Protein AF-K1TUY7-F1 (afdb_monomer_lite)

Radius of gyration: 21.8 Å; chains: 1; bounding box: 60×42×52 Å

Sequence (184 aa):
LYNIRKQPAIASRYLDLLKANYPESQWTALLTSPYYEEDAKMGIHLEDSLYAATYDAFKANLYNKVVHNRAISDKRYPEGANRDKFLFIGGLTQLHEGNIQACLDDMQQVVEKYPNSRLSEMAGMILNGVKAGRQLKGGTFDLSNVWSRRNAVLNDDVKSKAKVFSIERNEPFVFMLAYVPDSV

Structure (mmCIF, N/CA/C/O backbone):
data_AF-K1TUY7-F1
#
_entry.id   AF-K1TUY7-F1
#
loop_
_atom_site.group_PDB
_atom_site.id
_atom_site.type_symbol
_atom_site.label_atom_id
_atom_site.label_alt_id
_atom_site.label_comp_id
_atom_site.label_asym_id
_atom_site.label_entity_id
_atom_site.label_seq_id
_atom_site.pdbx_PDB_ins_code
_atom_site.Cartn_x
_atom_site.Cartn_y
_atom_site.Cartn_z
_atom_site.occupancy
_atom_site.B_iso_or_equiv
_atom_site.auth_seq_id
_atom_site.auth_comp_id
_atom_site.auth_asym_id
_atom_site.auth_atom_id
_atom_site.pdbx_PDB_model_num
ATOM 1 N N . LEU A 1 1 ? 11.690 -9.633 -23.889 1.00 58.72 1 LEU A N 1
ATOM 2 C CA . LEU A 1 1 ? 12.435 -10.445 -24.887 1.00 58.72 1 LEU A CA 1
ATOM 3 C C . LEU A 1 1 ? 13.600 -9.682 -25.543 1.00 58.72 1 LEU A C 1
ATOM 5 O O . LEU A 1 1 ? 14.728 -10.139 -25.433 1.00 58.72 1 LEU A O 1
ATOM 9 N N . TYR A 1 2 ? 13.375 -8.525 -26.183 1.00 75.75 2 TYR A N 1
ATOM 10 C CA . TYR A 1 2 ? 14.436 -7.788 -26.903 1.00 75.75 2 TYR A CA 1
ATOM 11 C C . TYR A 1 2 ? 15.492 -7.121 -26.000 1.00 75.75 2 TYR A C 1
ATOM 13 O O . TYR A 1 2 ? 16.672 -7.168 -26.336 1.00 75.75 2 TYR A O 1
ATOM 21 N N . ASN A 1 3 ? 15.113 -6.614 -24.817 1.00 69.44 3 ASN A N 1
ATOM 22 C CA . ASN A 1 3 ? 16.096 -6.158 -23.817 1.00 69.44 3 ASN A CA 1
ATOM 23 C C . ASN A 1 3 ? 17.004 -7.302 -23.335 1.00 69.44 3 ASN A C 1
ATOM 25 O O . ASN A 1 3 ? 18.215 -7.134 -23.248 1.00 69.44 3 ASN A O 1
ATOM 29 N N . ILE A 1 4 ? 16.443 -8.498 -23.121 1.00 72.81 4 ILE A N 1
ATOM 30 C CA . ILE A 1 4 ? 17.203 -9.699 -22.723 1.00 72.81 4 ILE A CA 1
ATOM 31 C C . ILE A 1 4 ? 18.171 -10.127 -23.841 1.00 72.81 4 ILE A C 1
ATOM 33 O O . ILE A 1 4 ? 19.299 -10.526 -23.574 1.00 72.81 4 ILE A O 1
ATOM 37 N N . ARG A 1 5 ? 17.765 -9.968 -25.107 1.00 81.94 5 ARG A N 1
ATOM 38 C CA . ARG A 1 5 ? 18.599 -10.2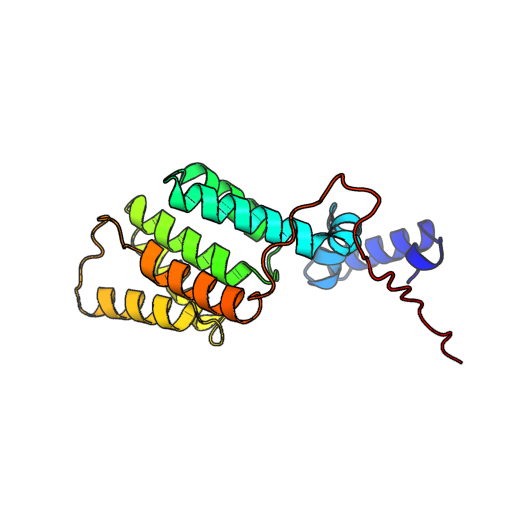25 -26.295 1.00 81.94 5 ARG A CA 1
ATOM 39 C C . ARG A 1 5 ? 19.608 -9.108 -26.607 1.00 81.94 5 ARG A C 1
ATOM 41 O O . ARG A 1 5 ? 20.217 -9.144 -27.670 1.00 81.94 5 ARG A O 1
ATOM 48 N N . LYS A 1 6 ? 19.786 -8.120 -25.718 1.00 81.81 6 LYS A N 1
ATOM 49 C CA . LYS A 1 6 ? 20.674 -6.956 -25.905 1.00 81.81 6 LYS A CA 1
ATOM 50 C C . LYS A 1 6 ? 20.380 -6.158 -27.188 1.00 81.81 6 LYS A C 1
ATOM 52 O O . LYS A 1 6 ? 21.288 -5.648 -27.836 1.00 81.81 6 LYS A O 1
ATOM 57 N N . GLN A 1 7 ? 19.100 -6.029 -27.545 1.00 88.25 7 GLN A N 1
ATOM 58 C CA . GLN A 1 7 ? 18.621 -5.266 -28.705 1.00 88.25 7 GLN A CA 1
ATOM 59 C C . GLN A 1 7 ? 17.758 -4.065 -28.262 1.00 88.25 7 GLN A C 1
ATOM 61 O O . GLN A 1 7 ? 16.544 -4.055 -28.497 1.00 88.25 7 GLN A O 1
ATOM 66 N N . PRO A 1 8 ? 18.351 -3.040 -27.619 1.00 85.00 8 PRO A N 1
ATOM 67 C CA . PRO A 1 8 ? 17.598 -1.951 -26.991 1.00 85.00 8 PRO A CA 1
ATOM 68 C C . PRO A 1 8 ? 16.846 -1.074 -28.001 1.00 85.00 8 PRO A C 1
ATOM 70 O O . PRO A 1 8 ? 15.724 -0.659 -27.733 1.00 85.00 8 PRO A O 1
ATOM 73 N N . ALA A 1 9 ? 17.400 -0.855 -29.199 1.00 88.00 9 ALA A N 1
ATOM 74 C CA . ALA A 1 9 ? 16.731 -0.076 -30.245 1.00 88.00 9 ALA A CA 1
ATOM 75 C C . ALA A 1 9 ? 15.415 -0.729 -30.709 1.00 88.00 9 ALA A C 1
ATOM 77 O O . ALA A 1 9 ? 14.404 -0.055 -30.903 1.00 88.00 9 ALA A O 1
ATOM 78 N N . ILE A 1 10 ? 15.407 -2.061 -30.837 1.00 89.31 10 ILE A N 1
ATOM 79 C CA . ILE A 1 10 ? 14.207 -2.819 -31.210 1.00 89.31 10 ILE A CA 1
ATOM 80 C C . ILE A 1 10 ? 13.203 -2.813 -30.054 1.00 89.31 10 ILE A C 1
ATOM 82 O O . ILE A 1 10 ? 12.014 -2.601 -30.285 1.00 89.31 10 ILE A O 1
ATOM 86 N N . ALA A 1 11 ? 13.669 -2.998 -28.814 1.00 86.69 11 ALA A N 1
ATOM 87 C CA . ALA A 1 11 ? 12.816 -2.909 -27.631 1.00 86.69 11 ALA A CA 1
ATOM 88 C C . ALA A 1 11 ? 12.121 -1.539 -27.532 1.00 86.69 11 ALA A C 1
ATOM 90 O O . ALA A 1 11 ? 10.906 -1.494 -27.349 1.00 86.69 11 ALA A O 1
ATOM 91 N N . SER A 1 12 ? 12.866 -0.446 -27.741 1.00 88.50 12 SER A N 1
ATOM 92 C CA . SER A 1 12 ? 12.321 0.916 -27.738 1.00 88.50 12 SER A CA 1
ATOM 93 C C . SER A 1 12 ? 11.242 1.093 -28.799 1.00 88.50 12 SER A C 1
ATOM 95 O O . SER A 1 12 ? 10.156 1.567 -28.492 1.00 88.50 12 SER A O 1
ATOM 97 N N . ARG A 1 13 ? 11.487 0.623 -30.029 1.00 92.62 13 ARG A N 1
ATOM 98 C CA . ARG A 1 13 ? 10.501 0.727 -31.110 1.00 92.62 13 ARG A CA 1
ATOM 99 C C . ARG A 1 13 ? 9.174 0.049 -30.754 1.00 92.62 13 ARG A C 1
ATOM 101 O O . ARG A 1 13 ? 8.112 0.592 -31.043 1.00 92.62 13 ARG A O 1
ATOM 108 N N . TYR A 1 14 ? 9.212 -1.133 -30.137 1.00 91.56 14 TYR A N 1
ATOM 109 C CA . TYR A 1 14 ? 7.986 -1.815 -29.708 1.00 91.56 14 TYR A CA 1
ATOM 110 C C . TYR A 1 14 ? 7.308 -1.127 -28.518 1.00 91.56 14 TYR A C 1
ATOM 112 O O . TYR A 1 14 ? 6.080 -1.104 -28.467 1.00 91.56 14 TYR A O 1
ATOM 120 N N . LEU A 1 15 ? 8.071 -0.531 -27.598 1.00 91.88 15 LEU A N 1
ATOM 121 C CA . LEU A 1 15 ? 7.507 0.308 -26.536 1.00 91.88 15 LEU A CA 1
ATOM 122 C C . LEU A 1 15 ? 6.774 1.525 -27.106 1.00 91.88 15 LEU A C 1
ATOM 124 O O . LEU A 1 15 ? 5.679 1.839 -26.648 1.00 91.88 15 LEU A O 1
ATOM 128 N N . ASP A 1 16 ? 7.328 2.177 -28.126 1.00 94.50 16 ASP A N 1
ATOM 129 C CA . ASP A 1 16 ? 6.681 3.323 -28.769 1.00 94.50 16 ASP A CA 1
ATOM 130 C C . ASP A 1 16 ? 5.378 2.915 -29.471 1.00 94.50 16 ASP A C 1
ATOM 132 O O . ASP A 1 16 ? 4.371 3.614 -29.374 1.00 94.50 16 ASP A O 1
ATOM 136 N N . LEU A 1 17 ? 5.347 1.730 -30.091 1.00 95.75 17 LEU A N 1
ATOM 137 C CA . LEU A 1 17 ? 4.119 1.166 -30.658 1.00 95.75 17 LEU A CA 1
ATOM 138 C C . LEU A 1 17 ? 3.072 0.826 -29.588 1.00 95.75 17 LEU A C 1
ATOM 140 O O . LEU A 1 17 ? 1.883 1.026 -29.834 1.00 95.75 17 LEU A O 1
ATOM 144 N N . LEU A 1 18 ? 3.486 0.328 -28.419 1.00 95.00 18 LEU A N 1
ATOM 145 C CA . LEU A 1 18 ? 2.583 0.077 -27.291 1.00 95.00 18 LEU A CA 1
ATOM 146 C C . LEU A 1 18 ? 1.978 1.381 -26.765 1.00 95.00 18 LEU A C 1
ATOM 148 O O . LEU A 1 18 ? 0.765 1.455 -26.590 1.00 95.00 18 LEU A O 1
ATOM 152 N N . LYS A 1 19 ? 2.797 2.426 -26.596 1.00 94.69 19 LYS A N 1
ATOM 153 C CA . LYS A 1 19 ? 2.330 3.762 -26.195 1.00 94.69 19 LYS A CA 1
ATOM 154 C C . LYS A 1 19 ? 1.334 4.346 -27.193 1.00 94.69 19 LYS A C 1
ATOM 156 O O . LYS A 1 19 ? 0.327 4.905 -26.779 1.00 94.69 19 LYS A O 1
ATOM 161 N N . ALA A 1 20 ? 1.613 4.218 -28.490 1.00 96.62 20 ALA A N 1
ATOM 162 C CA . ALA A 1 20 ? 0.781 4.805 -29.535 1.00 96.62 20 ALA A CA 1
ATOM 163 C C . ALA A 1 20 ? -0.564 4.084 -29.706 1.00 96.62 20 ALA A C 1
ATOM 165 O O . ALA A 1 20 ? -1.587 4.737 -29.882 1.00 96.62 20 ALA A O 1
ATOM 166 N N . ASN A 1 21 ? -0.567 2.749 -29.666 1.00 97.19 21 ASN A N 1
ATOM 167 C CA . ASN A 1 21 ? -1.747 1.962 -30.039 1.00 97.19 21 ASN A CA 1
ATOM 168 C C . ASN A 1 21 ? -2.536 1.426 -28.838 1.00 97.19 21 ASN A C 1
ATOM 170 O O . ASN A 1 21 ? -3.713 1.112 -28.979 1.00 97.19 21 ASN A O 1
ATOM 174 N N . TYR A 1 22 ? -1.900 1.306 -27.670 1.00 95.81 22 TYR A N 1
ATOM 175 C CA . TYR A 1 22 ? -2.500 0.717 -26.470 1.00 95.81 22 TYR A CA 1
ATOM 176 C C . TYR A 1 22 ? -2.133 1.499 -25.195 1.00 95.81 22 TYR A C 1
ATOM 178 O O . TYR A 1 22 ? -1.641 0.891 -24.239 1.00 95.81 22 TYR A O 1
ATOM 186 N N . PRO A 1 23 ? -2.346 2.828 -25.137 1.00 94.50 23 PRO A N 1
ATOM 187 C CA . PRO A 1 23 ? -1.910 3.653 -24.006 1.00 94.50 23 PRO A CA 1
ATOM 188 C C . PRO A 1 23 ? -2.550 3.256 -22.667 1.00 94.50 23 PRO A C 1
ATOM 190 O O . PRO A 1 23 ? -1.907 3.375 -21.630 1.00 94.50 23 PRO A O 1
ATOM 193 N N . GLU A 1 24 ? -3.781 2.739 -22.683 1.00 92.00 24 GLU A N 1
ATOM 194 C CA . GLU A 1 24 ? -4.521 2.341 -21.473 1.00 92.00 24 GLU A CA 1
ATOM 195 C C . GLU A 1 24 ? -4.276 0.883 -21.053 1.00 92.00 24 GLU A C 1
ATOM 197 O O . GLU A 1 24 ? -4.785 0.423 -20.033 1.00 92.00 24 GLU A O 1
ATOM 202 N N . SER A 1 25 ? -3.495 0.128 -21.830 1.00 93.00 25 SER A N 1
ATOM 203 C CA . SER A 1 25 ? -3.186 -1.260 -21.493 1.00 93.00 25 SER A CA 1
ATOM 204 C C . SER A 1 25 ? -2.313 -1.333 -20.243 1.00 93.00 25 SER A C 1
ATOM 206 O O . SER A 1 25 ? -1.278 -0.667 -20.153 1.00 93.00 25 SER A O 1
ATOM 208 N N . GLN A 1 26 ? -2.665 -2.236 -19.323 1.00 85.44 26 GLN A N 1
ATOM 209 C CA . GLN A 1 26 ? -1.861 -2.549 -18.138 1.00 85.44 26 GLN A CA 1
ATOM 210 C C . GLN A 1 26 ? -0.414 -2.917 -18.509 1.00 85.44 26 GLN A C 1
ATOM 212 O O . GLN A 1 26 ? 0.526 -2.537 -17.812 1.00 85.44 26 GLN A O 1
ATOM 217 N N . TRP A 1 27 ? -0.214 -3.597 -19.643 1.00 88.06 27 TRP A N 1
ATOM 218 C CA . TRP A 1 27 ? 1.117 -3.950 -20.138 1.00 88.06 27 TRP A CA 1
ATOM 219 C C . TRP A 1 27 ? 1.909 -2.730 -20.598 1.00 88.06 27 TRP A C 1
ATOM 221 O O . TRP A 1 27 ? 3.110 -2.658 -20.349 1.00 88.06 27 TRP A O 1
ATOM 231 N N . THR A 1 28 ? 1.253 -1.756 -21.231 1.00 92.44 28 THR A N 1
ATOM 232 C CA . THR A 1 28 ? 1.891 -0.494 -21.621 1.00 92.44 28 THR A CA 1
ATOM 233 C C . THR A 1 28 ? 2.283 0.299 -20.383 1.00 92.44 28 THR A C 1
ATOM 235 O O . THR A 1 28 ? 3.432 0.720 -20.288 1.00 92.44 28 THR A O 1
ATOM 238 N N . ALA A 1 29 ? 1.393 0.440 -19.399 1.00 88.56 29 ALA A N 1
ATOM 239 C CA . ALA A 1 29 ? 1.706 1.118 -18.141 1.00 88.56 29 ALA A CA 1
ATOM 240 C C . ALA A 1 29 ? 2.904 0.470 -17.418 1.00 88.56 29 ALA A C 1
ATOM 242 O O . ALA A 1 29 ? 3.854 1.160 -17.052 1.00 88.56 29 ALA A O 1
ATOM 243 N N . LEU A 1 30 ? 2.911 -0.861 -17.292 1.00 86.56 30 LEU A N 1
ATOM 244 C CA . LEU A 1 30 ? 4.008 -1.606 -16.671 1.00 86.56 30 LEU A CA 1
ATOM 245 C C . LEU A 1 30 ? 5.337 -1.425 -17.420 1.00 86.56 30 LEU A C 1
ATOM 247 O O . LEU A 1 30 ? 6.350 -1.088 -16.815 1.00 86.56 30 LEU A O 1
ATOM 251 N N . LEU A 1 31 ? 5.340 -1.645 -18.737 1.00 88.56 31 LEU A N 1
ATOM 252 C CA . LEU A 1 31 ? 6.560 -1.658 -19.551 1.00 88.56 31 LEU A CA 1
ATOM 253 C C . LEU A 1 31 ? 7.144 -0.262 -19.800 1.00 88.56 31 LEU A C 1
ATOM 255 O O . LEU A 1 31 ? 8.310 -0.139 -20.171 1.00 88.56 31 LEU A O 1
ATOM 259 N N . THR A 1 32 ? 6.339 0.785 -19.625 1.00 89.69 32 THR A N 1
ATOM 260 C CA . THR A 1 32 ? 6.770 2.184 -19.747 1.00 89.69 32 THR A CA 1
ATOM 261 C C . THR A 1 32 ? 7.086 2.832 -18.403 1.00 89.69 32 THR A C 1
ATOM 263 O O . THR A 1 32 ? 7.540 3.977 -18.383 1.00 89.69 32 THR A O 1
ATOM 266 N N . SER A 1 33 ? 6.892 2.106 -17.296 1.00 88.69 33 SER A N 1
ATOM 267 C CA . SER A 1 33 ? 7.262 2.572 -15.965 1.00 88.69 33 SER A CA 1
ATOM 268 C C . SER A 1 33 ? 8.752 2.932 -15.925 1.00 88.69 33 SER A C 1
ATOM 270 O O . SER A 1 33 ? 9.587 2.113 -16.328 1.00 88.69 33 SER A O 1
ATOM 272 N N . PRO A 1 34 ? 9.126 4.107 -15.383 1.00 88.88 34 PRO A N 1
ATOM 273 C CA . PRO A 1 34 ? 10.531 4.461 -15.194 1.00 88.88 34 PRO A CA 1
ATOM 274 C C . PRO A 1 34 ? 11.250 3.516 -14.217 1.00 88.88 34 PRO A C 1
ATOM 276 O O . PRO A 1 34 ? 12.476 3.472 -14.205 1.00 88.88 34 PRO A O 1
ATOM 279 N N . TYR A 1 35 ? 10.499 2.743 -13.426 1.00 88.06 35 TYR A N 1
ATOM 280 C CA . TYR A 1 35 ? 11.021 1.784 -12.454 1.00 88.06 35 TYR A CA 1
ATOM 281 C C . TYR A 1 35 ? 11.025 0.340 -12.962 1.00 88.06 35 TYR A C 1
ATOM 283 O O . TYR A 1 35 ? 11.451 -0.544 -12.229 1.00 88.06 35 TYR A O 1
ATOM 291 N N . TYR A 1 36 ? 10.601 0.078 -14.207 1.00 87.44 36 TYR A N 1
ATOM 292 C CA . TYR A 1 36 ? 10.382 -1.283 -14.714 1.00 87.44 36 TYR A CA 1
ATOM 293 C C . TYR A 1 36 ? 11.569 -2.231 -14.475 1.00 87.44 36 TYR A C 1
ATOM 295 O O . TYR A 1 36 ? 11.384 -3.348 -13.999 1.00 87.44 36 TYR A O 1
ATOM 303 N N . GLU A 1 37 ? 12.799 -1.801 -14.773 1.00 86.44 37 GLU A N 1
ATOM 304 C CA . GLU A 1 37 ? 13.977 -2.662 -14.604 1.00 86.44 37 GLU A CA 1
ATOM 305 C C . GLU A 1 37 ? 14.353 -2.905 -13.140 1.00 86.44 37 GLU A C 1
ATOM 307 O O . GLU A 1 37 ? 14.823 -3.992 -12.801 1.00 86.44 37 GLU A O 1
ATOM 312 N N . GLU A 1 38 ? 14.182 -1.897 -12.285 1.00 90.38 38 GLU A N 1
ATOM 313 C CA . GLU A 1 38 ? 14.456 -2.008 -10.853 1.00 90.38 38 GLU A CA 1
ATOM 314 C C . GLU A 1 38 ? 13.398 -2.891 -10.187 1.00 90.38 38 GLU A C 1
ATOM 316 O O . GLU A 1 38 ? 13.739 -3.833 -9.474 1.00 90.38 38 GLU A O 1
ATOM 321 N N . ASP A 1 39 ? 12.125 -2.661 -10.502 1.00 88.44 39 ASP A N 1
ATOM 322 C CA . ASP A 1 39 ? 11.001 -3.418 -9.964 1.00 88.44 39 ASP A CA 1
ATOM 323 C C . ASP A 1 39 ? 11.036 -4.880 -10.434 1.00 88.44 39 ASP A C 1
ATOM 325 O O . ASP A 1 39 ? 10.789 -5.788 -9.642 1.00 88.44 39 ASP A O 1
ATOM 329 N N . ALA A 1 40 ? 11.447 -5.145 -11.679 1.00 87.12 40 ALA A N 1
ATOM 330 C CA . ALA A 1 40 ? 11.627 -6.512 -12.170 1.00 87.12 40 ALA A CA 1
ATOM 331 C C . ALA A 1 40 ? 12.729 -7.286 -11.421 1.00 87.12 40 ALA A C 1
ATOM 333 O O . ALA A 1 40 ? 12.677 -8.513 -11.358 1.00 87.12 40 ALA A O 1
ATOM 334 N N . LYS A 1 41 ? 13.735 -6.594 -10.867 1.00 88.88 41 LYS A N 1
ATOM 335 C CA . LYS A 1 41 ? 14.846 -7.219 -10.127 1.00 88.88 41 LYS A CA 1
ATOM 336 C C . LYS A 1 41 ? 14.590 -7.289 -8.626 1.00 88.88 41 LYS A C 1
ATOM 338 O O . LYS A 1 41 ? 14.971 -8.264 -7.989 1.00 88.88 41 LYS A O 1
ATOM 343 N N . MET A 1 42 ? 14.017 -6.232 -8.058 1.00 92.06 42 MET A N 1
ATOM 344 C CA . MET A 1 42 ? 13.960 -6.004 -6.613 1.00 92.06 42 MET A CA 1
ATOM 345 C C . MET A 1 42 ? 12.599 -5.506 -6.120 1.00 92.06 42 MET A C 1
ATOM 347 O O . MET A 1 42 ? 12.457 -5.260 -4.926 1.00 92.06 42 MET A O 1
ATOM 351 N N . GLY A 1 43 ? 11.594 -5.376 -6.988 1.00 89.94 43 GLY A N 1
ATOM 352 C CA . GLY A 1 43 ? 10.308 -4.749 -6.664 1.00 89.94 43 GLY A CA 1
ATOM 353 C C . GLY A 1 43 ? 9.615 -5.365 -5.454 1.00 89.94 43 GLY A C 1
ATOM 354 O O . GLY A 1 43 ? 9.164 -4.628 -4.587 1.00 89.94 43 GLY A O 1
ATOM 355 N N . ILE A 1 44 ? 9.632 -6.696 -5.325 1.00 90.81 44 ILE A N 1
ATOM 356 C CA . ILE A 1 44 ? 9.077 -7.399 -4.154 1.00 90.81 44 ILE A CA 1
ATOM 357 C C . ILE A 1 44 ? 9.776 -6.948 -2.862 1.00 90.81 44 ILE A C 1
ATOM 359 O O . ILE A 1 44 ? 9.121 -6.587 -1.890 1.00 90.81 44 ILE A O 1
ATOM 363 N N . HIS A 1 45 ? 11.111 -6.910 -2.853 1.00 92.06 45 HIS A N 1
ATOM 364 C CA . HIS A 1 45 ? 11.878 -6.491 -1.678 1.00 92.06 45 HIS A CA 1
ATOM 365 C C . HIS A 1 45 ? 11.704 -5.001 -1.364 1.00 92.06 45 HIS A C 1
ATOM 367 O O . HIS A 1 45 ? 11.665 -4.616 -0.195 1.00 92.06 45 HIS A O 1
ATOM 373 N N . LEU A 1 46 ? 11.591 -4.159 -2.392 1.00 94.25 46 LEU A N 1
ATOM 374 C CA . LEU A 1 46 ? 11.347 -2.728 -2.230 1.00 94.25 46 LEU A CA 1
ATOM 375 C C . LEU A 1 46 ? 9.935 -2.456 -1.698 1.00 94.25 46 LEU A C 1
ATOM 377 O O . LEU A 1 46 ? 9.772 -1.609 -0.820 1.00 94.25 46 LEU A O 1
ATOM 381 N N . GLU A 1 47 ? 8.927 -3.186 -2.177 1.00 95.31 47 GLU A N 1
ATOM 382 C CA . GLU A 1 47 ? 7.563 -3.127 -1.655 1.00 95.31 47 GLU A CA 1
ATOM 383 C C . GLU A 1 47 ? 7.511 -3.597 -0.196 1.00 95.31 47 GLU A C 1
ATOM 385 O O . GLU A 1 47 ? 6.934 -2.909 0.648 1.00 95.31 47 GLU A O 1
ATOM 390 N N . ASP A 1 48 ? 8.143 -4.728 0.125 1.00 92.25 48 ASP A N 1
ATOM 391 C CA . ASP A 1 48 ? 8.222 -5.246 1.494 1.00 92.25 48 ASP A CA 1
ATOM 392 C C . ASP A 1 48 ? 8.911 -4.253 2.437 1.00 92.25 48 ASP A C 1
ATOM 394 O O . ASP A 1 48 ? 8.429 -4.000 3.544 1.00 92.25 48 ASP A O 1
ATOM 398 N N . SER A 1 49 ? 10.009 -3.635 1.994 1.00 94.06 49 SER A N 1
ATOM 399 C CA . SER A 1 49 ? 10.717 -2.607 2.761 1.00 94.06 49 SER A CA 1
ATOM 400 C C . SER A 1 49 ? 9.852 -1.361 2.977 1.00 94.06 49 SER A C 1
ATOM 402 O O . SER A 1 49 ? 9.763 -0.847 4.097 1.00 94.06 49 SER A O 1
ATOM 404 N N . LEU A 1 50 ? 9.146 -0.908 1.934 1.00 97.06 50 LEU A N 1
ATOM 405 C CA . LEU A 1 50 ? 8.199 0.200 2.029 1.00 97.06 50 LEU A CA 1
ATOM 406 C C . LEU A 1 50 ? 7.071 -0.129 3.014 1.00 97.06 50 LEU A C 1
ATOM 408 O O . LEU A 1 50 ? 6.695 0.717 3.831 1.00 97.06 50 LEU A O 1
ATOM 412 N N . TYR A 1 51 ? 6.544 -1.353 2.977 1.00 95.44 51 TYR A N 1
ATOM 413 C CA . TYR A 1 51 ? 5.507 -1.795 3.901 1.00 95.44 51 TYR A CA 1
ATOM 414 C C . TYR A 1 51 ? 6.021 -1.835 5.343 1.00 95.44 51 TYR A C 1
ATOM 416 O O . TYR A 1 51 ? 5.365 -1.291 6.232 1.00 95.44 51 TYR A O 1
ATOM 424 N N . ALA A 1 52 ? 7.213 -2.386 5.584 1.00 93.25 52 ALA A N 1
ATOM 425 C CA . ALA A 1 52 ? 7.833 -2.400 6.908 1.00 93.25 52 ALA A CA 1
ATOM 426 C C . ALA A 1 52 ? 7.981 -0.977 7.476 1.00 93.25 52 ALA A C 1
ATOM 428 O O . ALA A 1 52 ? 7.523 -0.698 8.585 1.00 93.25 52 ALA A O 1
ATOM 429 N N . ALA A 1 53 ? 8.499 -0.040 6.674 1.00 96.12 53 ALA A N 1
ATOM 430 C CA . ALA A 1 53 ? 8.628 1.362 7.065 1.00 96.12 53 ALA A CA 1
ATOM 431 C C . ALA A 1 53 ? 7.273 2.037 7.349 1.00 96.12 53 ALA A C 1
ATOM 433 O O . ALA A 1 53 ? 7.181 2.918 8.206 1.00 96.12 53 ALA A O 1
ATOM 434 N N . THR A 1 54 ? 6.223 1.635 6.632 1.00 96.00 54 THR A N 1
ATOM 435 C CA . THR A 1 54 ? 4.849 2.129 6.820 1.00 96.00 54 THR A CA 1
ATOM 436 C C . THR A 1 54 ? 4.245 1.604 8.108 1.00 96.00 54 THR A C 1
ATOM 438 O O . THR A 1 54 ? 3.635 2.357 8.862 1.00 96.00 54 THR A O 1
ATOM 441 N N . TYR A 1 55 ? 4.451 0.324 8.393 1.00 91.12 55 TYR A N 1
ATOM 442 C CA . TYR A 1 55 ? 3.986 -0.294 9.621 1.00 91.12 55 TYR A CA 1
ATOM 443 C C . TYR A 1 55 ? 4.684 0.290 10.855 1.00 91.12 55 TYR A C 1
ATOM 445 O O . TYR A 1 55 ? 4.031 0.588 11.855 1.00 91.12 55 TYR A O 1
ATOM 453 N N . ASP A 1 56 ? 5.996 0.520 10.781 1.00 90.88 56 ASP A N 1
ATOM 454 C CA . ASP A 1 56 ? 6.736 1.181 11.857 1.00 90.88 56 ASP A CA 1
ATOM 455 C C . ASP A 1 56 ? 6.273 2.625 12.068 1.00 90.88 56 ASP A C 1
ATOM 457 O O . ASP A 1 56 ? 6.083 3.045 13.209 1.00 90.88 56 ASP A O 1
ATOM 461 N N . ALA A 1 57 ? 6.007 3.362 10.984 1.00 93.69 57 ALA A N 1
ATOM 462 C CA . ALA A 1 57 ? 5.420 4.695 11.065 1.00 93.69 57 ALA A CA 1
ATOM 463 C C . ALA A 1 57 ? 4.041 4.676 11.737 1.00 93.69 57 ALA A C 1
ATOM 465 O O . ALA A 1 57 ? 3.781 5.495 12.615 1.00 93.69 57 ALA A O 1
ATOM 466 N N . PHE A 1 58 ? 3.185 3.720 11.371 1.00 90.12 58 PHE A N 1
ATOM 467 C CA . PHE A 1 58 ? 1.857 3.564 11.958 1.00 90.12 58 PHE A CA 1
ATOM 468 C C . PHE A 1 58 ? 1.928 3.293 13.466 1.00 90.12 58 PHE A C 1
ATOM 470 O O . PHE A 1 58 ? 1.305 4.009 14.243 1.00 90.12 58 PHE A O 1
ATOM 477 N N . LYS A 1 59 ? 2.758 2.333 13.902 1.00 86.94 59 LYS A N 1
ATOM 478 C CA . LYS A 1 59 ? 2.974 2.046 15.335 1.00 86.94 59 LYS A CA 1
ATOM 479 C C . LYS A 1 59 ? 3.513 3.251 16.110 1.00 86.94 59 LYS A C 1
ATOM 481 O O . LYS A 1 59 ? 3.220 3.397 17.291 1.00 86.94 59 LYS A O 1
ATOM 486 N N . ALA A 1 60 ? 4.320 4.086 15.460 1.00 89.38 60 ALA A N 1
ATOM 487 C CA . ALA A 1 60 ? 4.887 5.297 16.042 1.00 89.38 60 ALA A CA 1
ATOM 488 C C . ALA A 1 60 ? 3.954 6.522 15.944 1.00 89.38 60 ALA A C 1
ATOM 490 O O . ALA A 1 60 ? 4.380 7.626 16.274 1.00 89.38 60 ALA A O 1
ATOM 491 N N . ASN A 1 61 ? 2.705 6.353 15.488 1.00 88.50 61 ASN A N 1
ATOM 492 C CA . ASN A 1 61 ? 1.736 7.432 15.251 1.00 88.50 61 ASN A CA 1
ATOM 493 C C . ASN A 1 61 ? 2.224 8.505 14.250 1.00 88.50 61 ASN A C 1
ATOM 495 O O . ASN A 1 61 ? 1.786 9.654 14.279 1.00 88.50 61 ASN A O 1
ATOM 499 N N . LEU A 1 62 ? 3.135 8.150 13.340 1.00 94.06 62 LEU A N 1
ATOM 500 C CA . LEU A 1 62 ? 3.659 9.027 12.288 1.00 94.06 62 LEU A CA 1
ATOM 501 C C . LEU A 1 62 ? 2.756 8.979 11.044 1.00 94.06 62 LEU A C 1
ATOM 503 O O . LEU A 1 62 ? 3.181 8.573 9.961 1.00 94.06 62 LEU A O 1
ATOM 507 N N . TYR A 1 63 ? 1.499 9.394 11.195 1.00 92.19 63 TYR A N 1
ATOM 508 C CA . TYR A 1 63 ? 0.444 9.245 10.183 1.00 92.19 63 TYR A CA 1
ATOM 509 C C . TYR A 1 63 ? 0.755 9.913 8.838 1.00 92.19 63 TYR A C 1
ATOM 511 O O . TYR A 1 63 ? 0.559 9.297 7.793 1.00 92.19 63 TYR A O 1
ATOM 519 N N . ASN A 1 64 ? 1.385 11.092 8.840 1.00 95.12 64 ASN A N 1
ATOM 520 C CA . ASN A 1 64 ? 1.846 11.745 7.607 1.00 95.12 64 ASN A CA 1
ATOM 521 C C . ASN A 1 64 ? 2.786 10.847 6.781 1.00 95.12 64 ASN A C 1
ATOM 523 O O . ASN A 1 64 ? 2.722 10.821 5.552 1.00 95.12 64 ASN A O 1
ATOM 527 N N . LYS A 1 65 ? 3.649 10.074 7.454 1.00 97.44 65 LYS A N 1
ATOM 528 C CA . LYS A 1 65 ? 4.565 9.133 6.797 1.00 97.44 65 LYS A CA 1
ATOM 529 C C . LYS A 1 65 ? 3.820 7.903 6.276 1.00 97.44 65 LYS A C 1
ATOM 531 O O . LYS A 1 65 ? 4.162 7.405 5.208 1.00 97.44 65 LYS A O 1
ATOM 536 N N . VAL A 1 66 ? 2.780 7.450 6.978 1.00 96.81 66 VAL A N 1
ATOM 537 C CA . VAL A 1 66 ? 1.893 6.380 6.496 1.00 96.81 66 VAL A CA 1
ATOM 538 C C . VAL A 1 66 ? 1.179 6.802 5.213 1.00 96.81 66 VAL A C 1
ATOM 540 O O . VAL A 1 66 ? 1.221 6.066 4.228 1.00 96.81 66 VAL A O 1
ATOM 543 N N . VAL A 1 67 ? 0.587 8.001 5.195 1.00 95.69 67 VAL A N 1
ATOM 544 C CA . VAL A 1 67 ? -0.085 8.567 4.014 1.00 95.69 67 VAL A CA 1
ATOM 545 C C . VAL A 1 67 ? 0.890 8.684 2.843 1.00 95.69 67 VAL A C 1
ATOM 547 O O . VAL A 1 67 ? 0.587 8.234 1.738 1.00 95.69 67 VAL A O 1
ATOM 550 N N . HIS A 1 68 ? 2.090 9.216 3.086 1.00 97.81 68 HIS A N 1
ATOM 551 C CA . HIS A 1 68 ? 3.118 9.341 2.056 1.00 97.81 68 HIS A CA 1
ATOM 552 C C . HIS A 1 68 ? 3.543 7.983 1.481 1.00 97.81 68 HIS A C 1
ATOM 554 O O . HIS A 1 68 ? 3.542 7.793 0.265 1.00 97.81 68 HIS A O 1
ATOM 560 N N . ASN A 1 69 ? 3.861 7.013 2.339 1.00 98.19 69 ASN A N 1
ATOM 561 C CA . ASN A 1 69 ? 4.291 5.694 1.887 1.00 98.19 69 ASN A CA 1
ATOM 562 C C . ASN A 1 69 ? 3.178 4.941 1.154 1.00 98.19 69 ASN A C 1
ATOM 564 O O . ASN A 1 69 ? 3.446 4.259 0.164 1.00 98.19 69 ASN A O 1
ATOM 568 N N . ARG A 1 70 ? 1.924 5.082 1.599 1.00 97.19 70 ARG A N 1
ATOM 569 C CA . ARG A 1 70 ? 0.773 4.536 0.879 1.00 97.19 70 ARG A CA 1
ATOM 570 C C . ARG A 1 70 ? 0.670 5.135 -0.518 1.00 97.19 70 ARG A C 1
ATOM 572 O O . ARG A 1 70 ? 0.518 4.373 -1.461 1.00 97.19 70 ARG A O 1
ATOM 579 N N . ALA A 1 71 ? 0.823 6.450 -0.673 1.00 96.81 71 ALA A N 1
ATOM 580 C CA . ALA A 1 71 ? 0.785 7.089 -1.988 1.00 96.81 71 ALA A CA 1
ATOM 581 C C . ALA A 1 71 ? 1.900 6.584 -2.926 1.00 96.81 71 ALA A C 1
ATOM 583 O O . ALA A 1 71 ? 1.692 6.482 -4.136 1.00 96.81 71 ALA A O 1
ATOM 584 N N . ILE A 1 72 ? 3.073 6.234 -2.380 1.00 96.38 72 ILE A N 1
ATOM 585 C CA . ILE A 1 72 ? 4.130 5.549 -3.142 1.00 96.38 72 ILE A CA 1
ATOM 586 C C . ILE A 1 72 ? 3.653 4.156 -3.563 1.00 96.38 72 ILE A C 1
ATOM 588 O O . ILE A 1 72 ? 3.753 3.817 -4.740 1.00 96.38 72 ILE A O 1
ATOM 592 N N . SER A 1 73 ? 3.108 3.365 -2.634 1.00 96.06 73 SER A N 1
ATOM 593 C CA . SER A 1 73 ? 2.582 2.029 -2.936 1.00 96.06 73 SER A CA 1
ATOM 594 C C . SER A 1 73 ? 1.445 2.070 -3.965 1.00 96.06 73 SER A C 1
ATOM 596 O O . SER A 1 73 ? 1.458 1.267 -4.889 1.00 96.06 73 SER A O 1
ATOM 598 N N . ASP A 1 74 ? 0.514 3.026 -3.874 1.00 94.31 74 ASP A N 1
ATOM 599 C CA . ASP A 1 74 ? -0.616 3.186 -4.806 1.00 94.31 74 ASP A CA 1
ATOM 600 C C . ASP A 1 74 ? -0.136 3.340 -6.254 1.00 94.31 74 ASP A C 1
ATOM 602 O O . ASP A 1 74 ? -0.747 2.809 -7.177 1.00 94.31 74 ASP A O 1
ATOM 606 N N . LYS A 1 75 ? 0.965 4.073 -6.450 1.00 91.50 75 LYS A N 1
ATOM 607 C CA . LYS A 1 75 ? 1.502 4.377 -7.779 1.00 91.50 75 LYS A CA 1
ATOM 608 C C . LYS A 1 75 ? 2.478 3.323 -8.279 1.00 91.50 75 LYS A C 1
ATOM 610 O O . LYS A 1 75 ? 2.445 2.979 -9.455 1.00 91.50 75 LYS A O 1
ATOM 615 N N . ARG A 1 76 ? 3.384 2.863 -7.414 1.00 92.00 76 ARG A N 1
ATOM 616 C CA . ARG A 1 76 ? 4.507 2.002 -7.808 1.00 92.00 76 ARG A CA 1
ATOM 617 C C . ARG A 1 76 ? 4.182 0.515 -7.691 1.00 92.00 76 ARG A C 1
ATOM 619 O O . ARG A 1 76 ? 4.669 -0.268 -8.494 1.00 92.00 76 ARG A O 1
ATOM 626 N N . TYR A 1 77 ? 3.326 0.140 -6.742 1.00 92.25 77 TYR A N 1
ATOM 627 C CA . TYR A 1 77 ? 2.951 -1.250 -6.466 1.00 92.25 77 TYR A CA 1
ATOM 628 C C . TYR A 1 77 ? 1.418 -1.426 -6.404 1.00 92.25 77 TYR A C 1
ATOM 630 O O . TYR A 1 77 ? 0.897 -1.924 -5.402 1.00 92.25 77 TYR A O 1
ATOM 638 N N . PRO A 1 78 ? 0.664 -1.019 -7.449 1.00 90.44 78 PRO A N 1
ATOM 639 C CA . PRO A 1 78 ? -0.801 -1.097 -7.443 1.00 90.44 78 PRO A CA 1
ATOM 640 C C . PRO A 1 78 ? -1.326 -2.535 -7.331 1.00 90.44 78 PRO A C 1
ATOM 642 O O . PRO A 1 78 ? -2.364 -2.747 -6.718 1.00 90.44 78 PRO A O 1
ATOM 645 N N . GLU A 1 79 ? -0.572 -3.507 -7.853 1.00 88.00 79 GLU A N 1
ATOM 646 C CA . GLU A 1 79 ? -0.864 -4.952 -7.802 1.00 88.00 79 GLU A CA 1
ATOM 647 C C . GLU A 1 79 ? 0.100 -5.702 -6.863 1.00 88.00 79 GLU A C 1
ATOM 649 O O . GLU A 1 79 ? 0.316 -6.908 -6.990 1.00 88.00 79 GLU A O 1
ATOM 654 N N . GLY A 1 80 ? 0.762 -4.970 -5.964 1.00 90.88 80 GLY A N 1
ATOM 655 C CA . GLY A 1 80 ? 1.766 -5.520 -5.064 1.00 90.88 80 GLY A CA 1
ATOM 656 C C . GLY A 1 80 ? 1.184 -6.447 -3.992 1.00 90.88 80 GLY A C 1
ATOM 657 O O . GLY A 1 80 ? 0.011 -6.361 -3.618 1.00 90.88 80 GLY A O 1
ATOM 658 N N . ALA A 1 81 ? 2.013 -7.339 -3.452 1.00 91.94 81 ALA A N 1
ATOM 659 C CA . ALA A 1 81 ? 1.573 -8.352 -2.488 1.00 91.94 81 ALA A CA 1
ATOM 660 C C . ALA A 1 81 ? 1.178 -7.762 -1.119 1.00 91.94 81 ALA A C 1
ATOM 662 O O . ALA A 1 81 ? 0.545 -8.440 -0.307 1.00 91.94 81 ALA A O 1
ATOM 663 N N . ASN A 1 82 ? 1.559 -6.511 -0.837 1.00 94.81 82 ASN A N 1
ATOM 664 C CA . ASN A 1 82 ? 1.215 -5.796 0.391 1.00 94.81 82 ASN A CA 1
ATOM 665 C C . ASN A 1 82 ? 0.052 -4.813 0.202 1.00 94.81 82 ASN A C 1
ATOM 667 O O . ASN A 1 82 ? -0.266 -4.061 1.130 1.00 94.81 82 ASN A O 1
ATOM 671 N N . ARG A 1 83 ? -0.578 -4.785 -0.977 1.00 95.69 83 ARG A N 1
ATOM 672 C CA . ARG A 1 83 ? -1.582 -3.783 -1.346 1.00 95.69 83 ARG A CA 1
ATOM 673 C C . ARG A 1 83 ? -2.788 -3.747 -0.405 1.00 95.69 83 ARG A C 1
ATOM 675 O O . ARG A 1 83 ? -3.234 -2.664 -0.018 1.00 95.69 83 ARG A O 1
ATOM 682 N N . ASP A 1 84 ? -3.274 -4.909 0.018 1.00 94.69 84 ASP A N 1
ATOM 683 C CA . ASP A 1 84 ? -4.323 -5.059 1.033 1.00 94.69 84 ASP A CA 1
ATOM 684 C C . ASP A 1 84 ? -3.906 -4.451 2.384 1.00 94.69 84 ASP A C 1
ATOM 686 O O . ASP A 1 84 ? -4.680 -3.738 3.023 1.00 94.69 84 ASP A O 1
ATOM 690 N N . LYS A 1 85 ? -2.651 -4.659 2.799 1.00 95.25 85 LYS A N 1
ATOM 691 C CA . LYS A 1 85 ? -2.100 -4.130 4.055 1.00 95.25 85 LYS A CA 1
ATOM 692 C C . LYS A 1 85 ? -1.954 -2.610 4.019 1.00 95.25 85 LYS A C 1
ATOM 694 O O . LYS A 1 85 ? -2.256 -1.955 5.017 1.00 95.25 85 LYS A O 1
ATOM 699 N N . PHE A 1 86 ? -1.520 -2.046 2.890 1.00 97.31 86 PHE A N 1
ATOM 700 C CA . PHE A 1 86 ? -1.446 -0.595 2.699 1.00 97.31 86 PHE A CA 1
ATOM 701 C C . PHE A 1 86 ? -2.825 0.063 2.744 1.00 97.31 86 PHE A C 1
ATOM 703 O O . PHE A 1 86 ? -2.977 1.089 3.408 1.00 97.31 86 PHE A O 1
ATOM 710 N N . LEU A 1 87 ? -3.828 -0.531 2.085 1.00 96.31 87 LEU A N 1
ATOM 711 C CA . LEU A 1 87 ? -5.214 -0.057 2.166 1.00 96.31 87 LEU A CA 1
ATOM 712 C C . LEU A 1 87 ? -5.716 -0.090 3.607 1.00 96.31 87 LEU A C 1
ATOM 714 O O . LEU A 1 87 ? -6.235 0.905 4.101 1.00 96.31 87 LEU A O 1
ATOM 718 N N . PHE A 1 88 ? -5.489 -1.200 4.307 1.00 94.88 88 PHE A N 1
ATOM 719 C CA . PHE A 1 88 ? -5.960 -1.368 5.673 1.00 94.88 88 PHE A CA 1
ATOM 720 C C . PHE A 1 88 ? -5.330 -0.356 6.648 1.00 94.88 88 PHE A C 1
ATOM 722 O O . PHE A 1 88 ? -6.043 0.364 7.346 1.00 94.88 88 PHE A O 1
ATOM 729 N N . ILE A 1 89 ? -3.995 -0.255 6.686 1.00 93.62 89 ILE A N 1
ATOM 730 C CA . ILE A 1 89 ? -3.285 0.701 7.558 1.00 93.62 89 ILE A CA 1
ATOM 731 C C . ILE A 1 89 ? -3.615 2.151 7.169 1.00 93.62 89 ILE A C 1
ATOM 733 O O . ILE A 1 89 ? -3.754 3.019 8.034 1.00 93.62 89 ILE A O 1
ATOM 737 N N . GLY A 1 90 ? -3.775 2.417 5.872 1.00 94.38 90 GLY A N 1
ATOM 738 C CA . GLY A 1 90 ? -4.206 3.713 5.374 1.00 94.38 90 GLY A CA 1
ATOM 739 C C . GLY A 1 90 ? -5.611 4.087 5.849 1.00 94.38 90 GLY A C 1
ATOM 740 O O . GLY A 1 90 ? -5.791 5.198 6.338 1.00 94.38 90 GLY A O 1
ATOM 741 N N . GLY A 1 91 ? -6.572 3.164 5.797 1.00 93.00 91 GLY A N 1
ATOM 742 C CA . GLY A 1 91 ? -7.933 3.400 6.284 1.00 93.00 91 GLY A CA 1
ATOM 743 C C . GLY A 1 91 ? -7.974 3.674 7.787 1.00 93.00 91 GLY A C 1
ATOM 744 O O . GLY A 1 91 ? -8.611 4.622 8.240 1.00 93.00 91 GLY A O 1
ATOM 745 N N . LEU A 1 92 ? -7.199 2.929 8.579 1.00 89.31 92 LEU A N 1
ATOM 746 C CA . LEU A 1 92 ? -7.056 3.221 10.009 1.00 89.31 92 LEU A CA 1
ATOM 747 C C . LEU A 1 92 ? -6.421 4.590 10.282 1.00 89.31 92 LEU A C 1
ATOM 749 O O . LEU A 1 92 ? -6.777 5.255 11.253 1.00 89.31 92 LEU A O 1
ATOM 753 N N . THR A 1 93 ? -5.502 5.024 9.422 1.00 90.31 93 THR A N 1
ATOM 754 C CA . THR A 1 93 ? -4.915 6.366 9.498 1.00 90.31 93 THR A CA 1
ATOM 755 C C . THR A 1 93 ? -5.964 7.445 9.216 1.00 90.31 93 THR A C 1
ATOM 757 O O . THR A 1 93 ? -6.060 8.403 9.978 1.00 90.31 93 THR A O 1
ATOM 760 N N . GLN A 1 94 ? -6.822 7.253 8.205 1.00 88.31 94 GLN A N 1
ATOM 761 C CA . GLN A 1 94 ? -7.952 8.152 7.923 1.00 88.31 94 GLN A CA 1
ATOM 762 C C . GLN A 1 94 ? -8.904 8.263 9.118 1.00 88.31 94 GLN A C 1
ATOM 764 O O . GLN A 1 94 ? -9.362 9.353 9.455 1.00 88.31 94 GLN A O 1
ATOM 769 N N . LEU A 1 95 ? -9.159 7.146 9.808 1.00 82.25 95 LEU A N 1
ATOM 770 C CA . LEU A 1 95 ? -9.967 7.159 11.023 1.00 82.25 95 LEU A CA 1
ATOM 771 C C . LEU A 1 95 ? -9.341 8.024 12.125 1.00 82.25 95 LEU A C 1
ATOM 773 O O . LEU A 1 95 ? -10.056 8.782 12.778 1.00 82.25 95 LEU A O 1
ATOM 777 N N . HIS A 1 96 ? -8.024 7.929 12.323 1.00 79.81 96 HIS A N 1
ATOM 778 C CA . HIS A 1 96 ? -7.317 8.770 13.289 1.00 79.81 96 HIS A CA 1
ATOM 779 C C . HIS A 1 96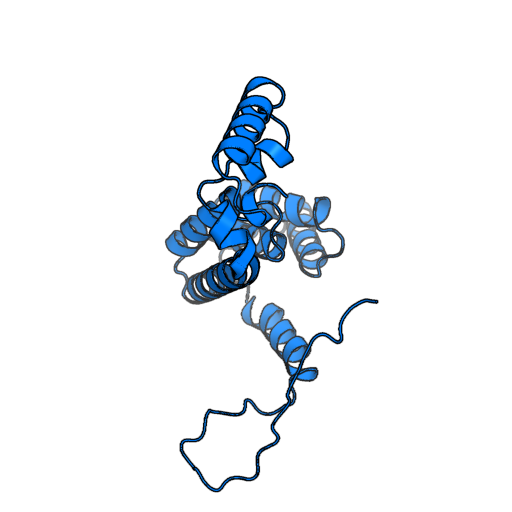 ? -7.422 10.265 12.939 1.00 79.81 96 HIS A C 1
ATOM 781 O O . HIS A 1 96 ? -7.576 11.098 13.828 1.00 79.81 96 HIS A O 1
ATOM 787 N N . GLU A 1 97 ? -7.397 10.615 11.652 1.00 80.81 97 GLU A N 1
ATOM 788 C CA . GLU A 1 97 ? -7.572 11.993 11.166 1.00 80.81 97 GLU A CA 1
ATOM 789 C C . GLU A 1 97 ? -9.034 12.485 11.210 1.00 80.81 97 GLU A C 1
ATOM 791 O O . GLU A 1 97 ? -9.319 13.628 10.859 1.00 80.81 97 GLU A O 1
ATOM 796 N N . GLY A 1 98 ? -9.977 11.648 11.660 1.00 79.75 98 GLY A N 1
ATOM 797 C CA . GLY A 1 98 ? -11.406 11.969 11.721 1.00 79.75 98 GLY A CA 1
ATOM 798 C C . GLY A 1 98 ? -12.142 11.796 10.390 1.00 79.75 98 GLY A C 1
ATOM 799 O O . GLY A 1 98 ? -13.345 12.050 10.311 1.00 79.75 98 GLY A O 1
ATOM 800 N N . ASN A 1 99 ? -11.461 11.311 9.351 1.00 87.44 99 ASN A N 1
ATOM 801 C CA . ASN A 1 99 ? -12.046 11.036 8.046 1.00 87.44 99 ASN A CA 1
ATOM 802 C C . ASN A 1 99 ? -12.680 9.637 8.015 1.00 87.44 99 ASN A C 1
ATOM 804 O O . ASN A 1 99 ? -12.174 8.683 7.420 1.00 87.44 99 ASN A O 1
ATOM 808 N N . ILE A 1 100 ? -13.814 9.516 8.707 1.00 84.69 100 ILE A N 1
ATOM 809 C CA . ILE A 1 100 ? -14.522 8.244 8.886 1.00 84.69 100 ILE A CA 1
ATOM 810 C C . ILE A 1 100 ? -14.947 7.650 7.540 1.00 84.69 100 ILE A C 1
ATOM 812 O O . ILE A 1 100 ? -14.795 6.447 7.348 1.00 84.69 100 ILE A O 1
ATOM 816 N N . GLN A 1 101 ? -15.442 8.464 6.602 1.00 91.00 101 GLN A N 1
ATOM 817 C CA . GLN A 1 101 ? -15.905 7.948 5.312 1.00 91.00 101 GLN A CA 1
ATOM 818 C C . GLN A 1 101 ? -14.754 7.334 4.509 1.00 91.00 101 GLN A C 1
ATOM 820 O O . GLN A 1 101 ? -14.882 6.198 4.065 1.00 91.00 101 GLN A O 1
ATOM 825 N N . ALA A 1 102 ? -13.605 8.013 4.416 1.00 92.00 102 ALA A N 1
ATOM 826 C CA . ALA A 1 102 ? -12.450 7.461 3.709 1.00 92.00 102 ALA A CA 1
ATOM 827 C C . ALA A 1 102 ? -11.924 6.171 4.359 1.00 92.00 102 ALA A C 1
ATOM 829 O O . ALA A 1 102 ? -11.533 5.243 3.655 1.00 92.00 102 ALA A O 1
ATOM 830 N N . CYS A 1 103 ? -11.971 6.068 5.694 1.00 90.31 103 CYS A N 1
ATOM 831 C CA . CYS A 1 103 ? -11.675 4.810 6.383 1.00 90.31 103 CYS A CA 1
ATOM 832 C C . CYS A 1 103 ? -12.617 3.685 5.932 1.00 90.31 103 CYS A C 1
ATOM 834 O O . CYS A 1 103 ? -12.157 2.593 5.603 1.00 90.31 103 CYS A O 1
ATOM 836 N N . LEU A 1 104 ? -13.929 3.935 5.898 1.00 92.19 104 LEU A N 1
ATOM 837 C CA . LEU A 1 104 ? -14.906 2.927 5.486 1.00 92.19 104 LEU A CA 1
ATOM 838 C C . LEU A 1 104 ? -14.735 2.532 4.020 1.00 92.19 104 LEU A C 1
ATOM 840 O O . LEU A 1 104 ? -14.808 1.345 3.715 1.00 92.19 104 LEU A O 1
ATOM 844 N N . ASP A 1 105 ? -14.451 3.488 3.139 1.00 96.88 105 ASP A N 1
ATOM 845 C CA . ASP A 1 105 ? -14.201 3.221 1.721 1.00 96.88 105 ASP A CA 1
ATOM 846 C C . ASP A 1 105 ? -12.962 2.327 1.539 1.00 96.88 105 ASP A C 1
ATOM 848 O O . ASP A 1 105 ? -12.975 1.384 0.747 1.00 96.88 105 ASP A O 1
ATOM 852 N N . ASP A 1 106 ? -11.905 2.560 2.320 1.00 96.12 106 ASP A N 1
ATOM 853 C CA . ASP A 1 106 ? -10.713 1.709 2.322 1.00 96.12 106 ASP A CA 1
ATOM 854 C C . ASP A 1 106 ? -11.004 0.300 2.850 1.00 96.12 106 ASP A C 1
ATOM 856 O O . ASP A 1 106 ? -10.574 -0.686 2.249 1.00 96.12 106 ASP A O 1
ATOM 860 N N . MET A 1 107 ? -11.763 0.178 3.944 1.00 94.94 107 MET A N 1
ATOM 861 C CA . MET A 1 107 ? -12.165 -1.126 4.486 1.00 94.94 107 MET A CA 1
ATOM 862 C C . MET A 1 107 ? -13.038 -1.896 3.493 1.00 94.94 107 MET A C 1
ATOM 864 O O . MET A 1 107 ? -12.856 -3.101 3.316 1.00 94.94 107 MET A O 1
ATOM 868 N N . GLN A 1 108 ? -13.953 -1.208 2.809 1.00 97.38 108 GLN A N 1
ATOM 869 C CA . GLN A 1 108 ? -14.788 -1.794 1.766 1.00 97.38 108 GLN A CA 1
ATOM 870 C C . GLN A 1 108 ? -13.924 -2.309 0.611 1.00 97.38 108 GLN A C 1
ATOM 872 O O . GLN A 1 108 ? -14.078 -3.458 0.202 1.00 97.38 108 GLN A O 1
ATOM 877 N N . GLN A 1 109 ? -12.942 -1.523 0.158 1.00 97.44 109 GLN A N 1
ATOM 878 C CA . GLN A 1 109 ? -12.000 -1.965 -0.871 1.00 97.44 109 GLN A CA 1
ATOM 879 C C . GLN A 1 109 ? -11.194 -3.198 -0.452 1.00 97.44 109 GLN A C 1
ATOM 881 O O . GLN A 1 109 ? -10.958 -4.069 -1.289 1.00 97.44 109 GLN A O 1
ATOM 886 N N . VAL A 1 110 ? -10.776 -3.298 0.816 1.00 96.31 110 VAL A N 1
ATOM 887 C CA . VAL A 1 110 ? -10.084 -4.495 1.322 1.00 96.31 110 VAL A CA 1
ATOM 888 C C . VAL A 1 110 ? -10.985 -5.726 1.190 1.00 96.31 110 VAL A C 1
ATOM 89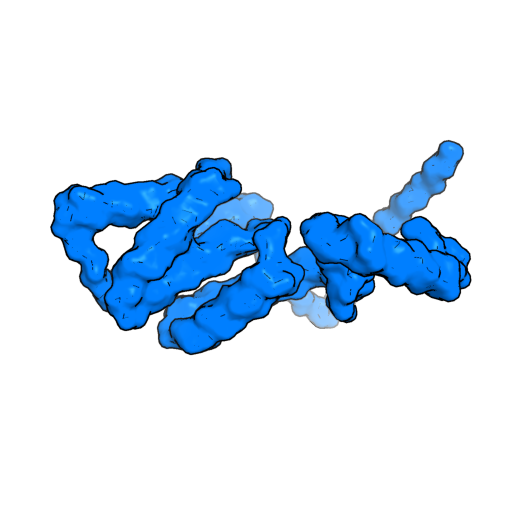0 O O . VAL A 1 110 ? -10.563 -6.722 0.608 1.00 96.31 110 VAL A O 1
ATOM 893 N N . VAL A 1 111 ? -12.237 -5.637 1.651 1.00 96.44 111 VAL A N 1
ATOM 894 C CA . VAL A 1 111 ? -13.204 -6.746 1.583 1.00 96.44 111 VAL A CA 1
ATOM 895 C C . VAL A 1 111 ? -13.511 -7.158 0.143 1.00 96.44 111 VAL A C 1
ATOM 897 O O . VAL A 1 111 ? -13.548 -8.349 -0.155 1.00 96.44 111 VAL A O 1
ATOM 900 N N . GLU A 1 112 ? -13.724 -6.191 -0.748 1.00 97.25 112 GLU A N 1
ATOM 901 C CA . GLU A 1 112 ? -14.137 -6.452 -2.130 1.00 97.25 112 GLU A CA 1
ATOM 902 C C . GLU A 1 112 ? -13.000 -6.979 -3.002 1.00 97.25 112 GLU A C 1
ATOM 904 O O . GLU A 1 112 ? -13.182 -7.946 -3.741 1.00 97.25 112 GLU A O 1
ATOM 909 N N . LYS A 1 113 ? -11.825 -6.344 -2.934 1.00 96.06 113 LYS A N 1
ATOM 910 C CA . LYS A 1 113 ? -10.701 -6.663 -3.826 1.00 96.06 113 LYS A CA 1
ATOM 911 C C . LYS A 1 113 ? -9.815 -7.777 -3.283 1.00 96.06 113 LYS A C 1
ATOM 913 O O . LYS A 1 113 ? -9.172 -8.472 -4.063 1.00 96.06 113 LYS A O 1
ATOM 918 N N . TYR A 1 114 ? -9.792 -7.975 -1.965 1.00 94.50 114 TYR A N 1
ATOM 919 C CA . TYR A 1 114 ? -8.919 -8.949 -1.310 1.00 94.50 114 TYR A CA 1
ATOM 920 C C . TYR A 1 114 ? -9.698 -9.905 -0.398 1.00 94.50 114 TYR A C 1
ATOM 922 O O . TYR A 1 114 ? -9.292 -10.108 0.745 1.00 94.50 114 TYR A O 1
ATOM 930 N N . PRO A 1 115 ? -10.784 -10.557 -0.851 1.00 92.50 115 PRO A N 1
ATOM 931 C CA . PRO A 1 115 ? -11.667 -11.344 0.020 1.00 92.50 115 PRO A CA 1
ATOM 932 C C . PRO A 1 115 ? -10.956 -12.494 0.757 1.00 92.50 115 PRO A C 1
ATOM 934 O O . PRO A 1 115 ? -11.358 -12.863 1.855 1.00 92.50 115 PRO A O 1
ATOM 937 N N . ASN A 1 116 ? -9.865 -13.020 0.191 1.00 89.56 116 ASN A N 1
ATOM 938 C CA . ASN A 1 116 ? -9.055 -14.084 0.795 1.00 89.56 116 ASN A CA 1
ATOM 939 C C . ASN A 1 116 ? -7.968 -13.566 1.757 1.00 89.56 116 ASN A C 1
ATOM 941 O O . ASN A 1 116 ? -7.264 -14.361 2.382 1.00 89.56 116 ASN A O 1
ATOM 945 N N . SER A 1 117 ? -7.788 -12.247 1.869 1.00 87.69 117 SER A N 1
ATOM 946 C CA . SER A 1 117 ? -6.881 -11.670 2.857 1.00 87.69 117 SER A CA 1
ATOM 947 C C . SER A 1 117 ? -7.459 -11.842 4.255 1.00 87.69 117 SER A C 1
ATOM 949 O O . SER A 1 117 ? -8.627 -11.558 4.510 1.00 87.69 117 SER A O 1
ATOM 951 N N . ARG A 1 118 ? -6.601 -12.200 5.215 1.00 83.81 118 ARG A N 1
ATOM 952 C CA . ARG A 1 118 ? -6.959 -12.197 6.644 1.00 83.81 118 ARG A CA 1
ATOM 953 C C . ARG A 1 118 ? -7.399 -10.811 7.136 1.00 83.81 118 ARG A C 1
ATOM 955 O O . ARG A 1 118 ? -8.071 -10.711 8.156 1.00 83.81 118 ARG A O 1
ATOM 962 N N . LEU A 1 119 ? -7.016 -9.739 6.436 1.00 87.00 119 LEU A N 1
ATOM 963 C CA . LEU A 1 119 ? -7.436 -8.375 6.763 1.00 87.00 119 LEU A CA 1
ATOM 964 C C . LEU A 1 119 ? -8.892 -8.097 6.380 1.00 87.00 119 LEU A C 1
ATOM 966 O O . LEU A 1 119 ? -9.509 -7.223 6.984 1.00 87.00 119 LEU A O 1
ATOM 970 N N . SER A 1 120 ? -9.458 -8.856 5.443 1.00 89.00 120 SER A N 1
ATOM 971 C CA . SER A 1 120 ? -10.834 -8.669 4.976 1.00 89.00 120 SER A CA 1
ATOM 972 C C . SER A 1 120 ? -11.863 -9.036 6.027 1.00 89.00 120 SER A C 1
ATOM 974 O O . SER A 1 120 ? -12.847 -8.320 6.188 1.00 89.00 120 SER A O 1
ATOM 976 N N . GLU A 1 121 ? -11.612 -10.072 6.827 1.00 85.06 121 GLU A N 1
ATOM 977 C CA . GLU A 1 121 ? -12.475 -10.397 7.967 1.00 85.06 121 GLU A CA 1
ATOM 978 C C . GLU A 1 121 ? -12.557 -9.217 8.948 1.00 85.06 121 GLU A C 1
ATOM 980 O O . GLU A 1 121 ? -13.637 -8.782 9.350 1.00 85.06 121 GLU A O 1
ATOM 985 N N . MET A 1 122 ? -11.407 -8.630 9.279 1.00 83.06 122 MET A N 1
ATOM 986 C CA . MET A 1 122 ? -11.339 -7.497 10.195 1.00 83.06 122 MET A CA 1
ATOM 987 C C . MET A 1 122 ? -11.923 -6.213 9.606 1.00 83.06 122 MET A C 1
ATOM 989 O O . MET A 1 122 ? -12.640 -5.499 10.306 1.00 83.06 122 MET A O 1
ATOM 993 N N . ALA A 1 123 ? -11.667 -5.934 8.329 1.00 88.62 123 ALA A N 1
ATOM 994 C CA . ALA A 1 123 ? -12.281 -4.817 7.622 1.00 88.62 123 ALA A CA 1
ATOM 995 C C . ALA A 1 123 ? -13.814 -4.958 7.614 1.00 88.62 123 ALA A C 1
ATOM 997 O O . ALA A 1 123 ? -14.528 -4.008 7.935 1.00 88.62 123 ALA A O 1
ATOM 998 N N . GLY A 1 124 ? -14.321 -6.173 7.380 1.00 87.00 124 GLY A N 1
ATOM 999 C CA . GLY A 1 124 ? -15.740 -6.509 7.488 1.00 87.00 124 GLY A CA 1
ATOM 1000 C C . GLY A 1 124 ? -16.310 -6.257 8.886 1.00 87.00 124 GLY A C 1
ATOM 1001 O O . GLY A 1 124 ? -17.388 -5.676 9.021 1.00 87.00 124 GLY A O 1
ATOM 1002 N N . MET A 1 125 ? -15.579 -6.620 9.944 1.00 83.25 125 MET A N 1
ATOM 1003 C CA . MET A 1 125 ? -15.985 -6.327 11.325 1.00 83.25 125 MET A CA 1
ATOM 1004 C C . MET A 1 125 ? -16.072 -4.822 11.614 1.00 83.25 125 MET A C 1
ATOM 1006 O O . MET A 1 125 ? -17.015 -4.388 12.286 1.00 83.25 125 MET A O 1
ATOM 1010 N N . ILE A 1 126 ? -15.129 -4.024 11.098 1.00 81.50 126 ILE A N 1
ATOM 1011 C CA . ILE A 1 126 ? -15.137 -2.558 11.223 1.00 81.50 126 ILE A CA 1
ATOM 1012 C C . ILE A 1 126 ? -16.368 -1.978 10.513 1.00 81.50 126 ILE A C 1
ATOM 1014 O O . ILE A 1 126 ? -17.153 -1.266 11.143 1.00 81.50 126 ILE A O 1
ATOM 1018 N N . LEU A 1 127 ? -16.592 -2.351 9.248 1.00 86.50 127 LEU A N 1
ATOM 1019 C CA . LEU A 1 127 ? -17.747 -1.917 8.451 1.00 86.50 127 LEU A CA 1
ATOM 1020 C C . LEU A 1 127 ? -19.075 -2.245 9.143 1.00 86.50 127 LEU A C 1
ATOM 1022 O O . LEU A 1 127 ? -19.940 -1.380 9.297 1.00 86.50 127 LEU A O 1
ATOM 1026 N N . ASN A 1 128 ? -19.229 -3.487 9.608 1.00 81.25 128 ASN A N 1
ATOM 1027 C CA . ASN A 1 128 ? -20.433 -3.934 10.305 1.00 81.25 128 ASN A CA 1
ATOM 1028 C C . ASN A 1 128 ? -20.627 -3.204 11.635 1.00 81.25 128 ASN A C 1
ATOM 1030 O O . ASN A 1 128 ? -21.758 -2.924 12.027 1.00 81.25 128 ASN A O 1
ATOM 1034 N N . GLY A 1 129 ? -19.537 -2.866 12.327 1.00 76.19 129 GLY A N 1
ATOM 1035 C CA . GLY A 1 129 ? -19.614 -2.094 13.557 1.00 76.19 129 GLY A CA 1
ATOM 1036 C C . GLY A 1 129 ? -20.185 -0.706 13.359 1.00 76.19 129 GLY A C 1
ATOM 1037 O O . GLY A 1 129 ? -21.088 -0.324 14.102 1.00 76.19 129 GLY A O 1
ATOM 1038 N N . VAL A 1 130 ? -19.731 0.006 12.333 1.00 79.12 130 VAL A N 1
ATOM 1039 C CA . VAL A 1 130 ? -20.264 1.337 12.032 1.00 79.12 130 VAL A CA 1
ATOM 1040 C C . VAL A 1 130 ? -21.712 1.272 11.569 1.00 79.12 130 VAL A C 1
ATOM 1042 O O . VAL A 1 130 ? -22.536 2.041 12.056 1.00 79.12 130 VAL A O 1
ATOM 1045 N N . LYS A 1 131 ? -22.059 0.305 10.708 1.00 75.19 131 LYS A N 1
ATOM 1046 C CA . LYS A 1 131 ? -23.453 0.073 10.287 1.00 75.19 131 LYS A CA 1
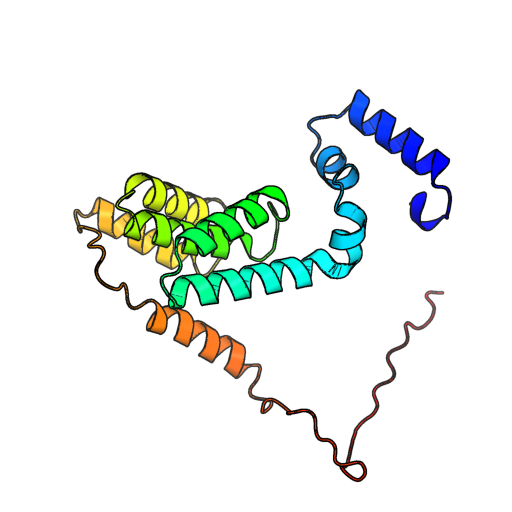ATOM 1047 C C . LYS A 1 131 ? -24.382 -0.210 11.471 1.00 75.19 131 LYS A C 1
ATOM 1049 O O . LYS A 1 131 ? -25.524 0.231 11.467 1.00 75.19 131 LYS A O 1
ATOM 1054 N N . ALA A 1 132 ? -23.885 -0.893 12.503 1.00 74.12 132 ALA A N 1
ATOM 1055 C CA . ALA A 1 132 ? -24.614 -1.154 13.744 1.00 74.12 132 ALA A CA 1
ATOM 1056 C C . ALA A 1 132 ? -24.677 0.058 14.702 1.00 74.12 132 ALA A C 1
ATOM 1058 O O . ALA A 1 132 ? -25.074 -0.095 15.855 1.00 74.12 132 ALA A O 1
ATOM 1059 N N . GLY A 1 133 ? -24.255 1.250 14.265 1.00 62.56 133 GLY A N 1
ATOM 1060 C CA . GLY A 1 133 ? -24.275 2.473 15.067 1.00 62.56 133 GLY A CA 1
ATOM 1061 C C . GLY A 1 133 ? -23.138 2.580 16.086 1.00 62.56 133 GLY A C 1
ATOM 1062 O O . GLY A 1 133 ? -23.158 3.482 16.926 1.00 62.56 133 GLY A O 1
ATOM 1063 N N . ARG A 1 134 ? -22.128 1.694 16.041 1.00 68.69 134 ARG A N 1
ATOM 1064 C CA . ARG A 1 134 ? -20.940 1.841 16.894 1.00 68.69 134 ARG A CA 1
ATOM 1065 C C . ARG A 1 134 ? -20.118 3.020 16.391 1.00 68.69 134 ARG A C 1
ATOM 1067 O O . ARG A 1 134 ? -19.693 3.048 15.239 1.00 68.69 134 ARG A O 1
ATOM 1074 N N . GLN A 1 135 ? -19.857 3.978 17.273 1.00 62.25 135 GLN A N 1
ATOM 1075 C CA . GLN A 1 135 ? -18.943 5.070 16.963 1.00 62.25 135 GLN A CA 1
ATOM 1076 C C . GLN A 1 135 ? -17.512 4.537 16.899 1.00 62.25 135 GLN A C 1
ATOM 1078 O O . GLN A 1 135 ? -17.015 3.969 17.875 1.00 62.25 135 GLN A O 1
ATOM 1083 N N . LEU A 1 136 ? -16.836 4.758 15.770 1.00 60.69 136 LEU A N 1
ATOM 1084 C CA . LEU A 1 136 ? -15.388 4.610 15.694 1.00 60.69 136 LEU A CA 1
ATOM 1085 C C . LEU A 1 136 ? -14.773 5.759 16.494 1.00 60.69 136 LEU A C 1
ATOM 1087 O O . LEU A 1 136 ? -14.611 6.869 15.997 1.00 60.69 136 LEU A O 1
ATOM 1091 N N . LYS A 1 137 ? -14.499 5.527 17.777 1.00 53.78 137 LYS A N 1
ATOM 1092 C CA . LYS A 1 137 ? -13.743 6.488 18.576 1.00 53.78 137 LYS A CA 1
ATOM 1093 C C . LYS A 1 137 ? -12.271 6.330 18.217 1.00 53.78 137 LYS A C 1
ATOM 1095 O O . LYS A 1 137 ? -11.765 5.214 18.276 1.00 53.78 137 LYS A O 1
ATOM 1100 N N . GLY A 1 138 ? -11.584 7.435 17.921 1.00 48.81 138 GLY A N 1
ATOM 1101 C CA . GLY A 1 138 ? -10.123 7.511 17.750 1.00 48.81 138 GLY A CA 1
ATOM 1102 C C . GLY A 1 138 ? -9.326 7.227 19.033 1.00 48.81 138 GLY A C 1
ATOM 1103 O O . GLY A 1 138 ? -8.264 7.797 19.246 1.00 48.81 138 GLY A O 1
ATOM 1104 N N . GLY A 1 139 ? -9.860 6.391 19.926 1.00 41.53 139 GLY A N 1
ATOM 1105 C CA . GLY A 1 139 ? -9.091 5.765 20.988 1.00 41.53 139 GLY A CA 1
ATOM 1106 C C . GLY A 1 139 ? -8.290 4.625 20.380 1.00 41.53 139 GLY A C 1
ATOM 1107 O O . GLY A 1 139 ? -8.753 3.994 19.433 1.00 41.53 139 GLY A O 1
ATOM 1108 N N . THR A 1 140 ? -7.093 4.390 20.909 1.00 43.06 140 THR A N 1
ATOM 1109 C CA . THR A 1 140 ? -6.157 3.342 20.493 1.00 43.06 140 THR A CA 1
ATOM 1110 C C . THR A 1 140 ? -6.892 2.027 20.228 1.00 43.06 140 THR A C 1
ATOM 1112 O O . THR A 1 140 ? -7.157 1.256 21.152 1.00 43.06 140 THR A O 1
ATOM 1115 N N . PHE A 1 141 ? -7.251 1.766 18.969 1.00 47.00 141 PHE A N 1
ATOM 1116 C CA . PHE A 1 141 ? -7.599 0.423 18.544 1.00 47.00 141 PHE A CA 1
ATOM 1117 C C . PHE A 1 141 ? -6.310 -0.345 18.795 1.00 47.00 141 PHE A C 1
ATOM 1119 O O . PHE A 1 141 ? -5.298 -0.046 18.158 1.00 47.00 141 PHE A O 1
ATOM 1126 N N . ASP A 1 142 ? -6.295 -1.211 19.808 1.00 46.50 142 ASP A N 1
ATOM 1127 C CA . ASP A 1 142 ? -5.095 -1.941 20.209 1.00 46.50 142 ASP A CA 1
ATOM 1128 C C . ASP A 1 142 ? -4.805 -3.042 19.176 1.00 46.50 142 ASP A C 1
ATOM 1130 O O . ASP A 1 142 ? -4.921 -4.246 19.398 1.00 46.50 142 ASP A O 1
ATOM 1134 N N . LEU A 1 143 ? -4.466 -2.584 17.973 1.00 48.06 143 LEU A N 1
ATOM 1135 C CA . LEU A 1 143 ? -4.055 -3.354 16.811 1.00 48.06 143 LEU A CA 1
ATOM 1136 C C . LEU A 1 143 ? -2.723 -4.042 17.081 1.00 48.06 143 LEU A C 1
ATOM 1138 O O . LEU A 1 143 ? -2.378 -4.981 16.365 1.00 48.06 143 LEU A O 1
ATOM 1142 N N . SER A 1 144 ? -2.004 -3.629 18.134 1.00 41.03 144 SER A N 1
ATOM 1143 C CA . SER A 1 144 ? -0.829 -4.344 18.609 1.00 41.03 144 SER A CA 1
ATOM 1144 C C . SER A 1 144 ? -1.193 -5.801 18.897 1.00 41.03 144 SER A C 1
ATOM 1146 O O . SER A 1 144 ? -0.464 -6.679 18.457 1.00 41.03 144 SER A O 1
ATOM 1148 N N . ASN A 1 145 ? -2.366 -6.100 19.466 1.00 43.31 145 ASN A N 1
ATOM 1149 C CA . ASN A 1 145 ? -2.795 -7.473 19.742 1.00 43.31 145 ASN A CA 1
ATOM 1150 C C . ASN A 1 145 ? -3.222 -8.259 18.487 1.00 43.31 145 ASN A C 1
ATOM 1152 O O . ASN A 1 145 ? -2.973 -9.464 18.398 1.00 43.31 145 ASN A O 1
ATOM 1156 N N . VAL A 1 146 ? -3.805 -7.602 17.480 1.00 47.94 146 VAL A N 1
ATOM 1157 C CA .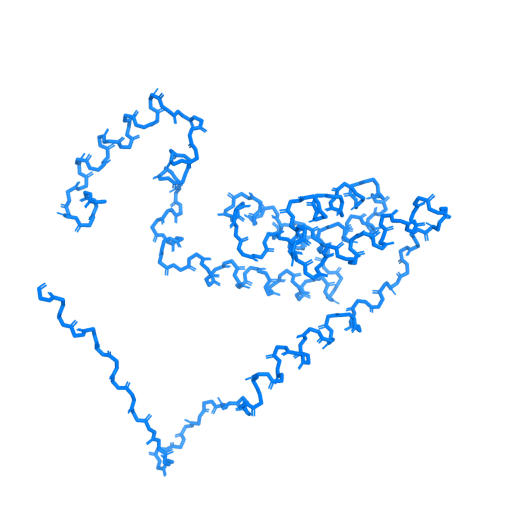 VAL A 1 146 ? -4.226 -8.269 16.232 1.00 47.94 146 VAL A CA 1
ATOM 1158 C C . VAL A 1 146 ? -3.030 -8.547 15.307 1.00 47.94 146 VAL A C 1
ATOM 1160 O O . VAL A 1 146 ? -2.943 -9.619 14.708 1.00 47.94 146 VAL A O 1
ATOM 1163 N N . TRP A 1 147 ? -2.045 -7.644 15.257 1.00 49.03 147 TRP A N 1
ATOM 1164 C CA . TRP A 1 147 ? -0.808 -7.829 14.489 1.00 49.03 147 TRP A CA 1
ATOM 1165 C C . TRP A 1 147 ? 0.241 -8.648 15.251 1.00 49.03 147 TRP A C 1
ATOM 1167 O O . TRP A 1 147 ? 0.990 -9.391 14.620 1.00 49.03 147 TRP A O 1
ATOM 1177 N N . SER A 1 148 ? 0.277 -8.610 16.590 1.00 46.25 148 SER A N 1
ATOM 1178 C CA . SER A 1 148 ? 1.144 -9.502 17.384 1.00 46.25 148 SER A CA 1
ATOM 1179 C C . SER A 1 148 ? 0.782 -10.968 17.163 1.00 46.25 148 SER A C 1
ATOM 1181 O O . SER A 1 148 ? 1.676 -11.803 17.043 1.00 46.25 148 SER A O 1
ATOM 1183 N N . ARG A 1 149 ? -0.510 -11.285 16.985 1.00 44.50 149 ARG A N 1
ATOM 1184 C CA . ARG A 1 149 ? -0.950 -12.628 16.566 1.00 44.50 149 ARG A CA 1
ATOM 1185 C C . ARG A 1 149 ? -0.437 -13.014 15.173 1.00 44.50 149 ARG A C 1
ATOM 1187 O O . ARG A 1 149 ? -0.197 -14.190 14.921 1.00 44.50 149 ARG A O 1
ATOM 1194 N N . ARG A 1 150 ? -0.200 -12.045 14.281 1.00 44.94 150 ARG A N 1
ATOM 1195 C CA . ARG A 1 150 ? 0.404 -12.272 12.959 1.00 44.94 150 ARG A CA 1
ATOM 1196 C C . ARG A 1 150 ? 1.907 -12.547 13.050 1.00 44.94 150 ARG A C 1
ATOM 1198 O O . ARG A 1 150 ? 2.376 -13.452 12.369 1.00 44.94 150 ARG A O 1
ATOM 1205 N N . ASN A 1 151 ? 2.640 -11.836 13.908 1.00 39.78 151 ASN A N 1
ATOM 1206 C CA . ASN A 1 151 ? 4.042 -12.171 14.175 1.00 39.78 151 ASN A CA 1
ATOM 1207 C C . ASN A 1 151 ? 4.175 -13.518 14.884 1.00 39.78 151 ASN A C 1
ATOM 1209 O O . ASN A 1 151 ? 5.097 -14.248 14.571 1.00 39.78 151 ASN A O 1
ATOM 1213 N N . ALA A 1 152 ? 3.260 -13.893 15.778 1.00 41.19 152 ALA A N 1
ATOM 1214 C CA . ALA A 1 152 ? 3.304 -15.207 16.418 1.00 41.19 152 ALA A CA 1
ATOM 1215 C C . ALA A 1 152 ? 3.134 -16.358 15.409 1.00 41.19 152 ALA A C 1
ATOM 1217 O O . ALA A 1 152 ? 3.860 -17.337 15.496 1.00 41.19 152 ALA A O 1
ATOM 1218 N N . VAL A 1 153 ? 2.248 -16.216 14.415 1.00 41.88 153 VAL A N 1
ATOM 1219 C CA . VAL A 1 153 ? 1.993 -17.270 13.413 1.00 41.88 153 VAL A CA 1
ATOM 1220 C C . VAL A 1 153 ? 3.008 -17.254 12.260 1.00 41.88 153 VAL A C 1
ATOM 1222 O O . VAL A 1 153 ? 3.354 -18.313 11.758 1.00 41.88 153 VAL A O 1
ATOM 1225 N N . LEU A 1 154 ? 3.552 -16.092 11.869 1.00 40.53 154 LEU A N 1
ATOM 1226 C CA . LEU A 1 154 ? 4.692 -16.030 10.936 1.00 40.53 154 LEU A CA 1
ATOM 1227 C C . LEU A 1 154 ? 6.016 -16.448 11.602 1.00 40.53 154 LEU A C 1
ATOM 1229 O O . LEU A 1 154 ? 6.905 -16.933 10.914 1.00 40.53 154 LEU A O 1
ATOM 1233 N N . ASN A 1 155 ? 6.143 -16.299 12.926 1.00 37.41 155 ASN A N 1
ATOM 1234 C CA . ASN A 1 155 ? 7.298 -16.779 13.690 1.00 37.41 155 ASN A CA 1
ATOM 1235 C C . ASN A 1 155 ? 7.146 -18.217 14.200 1.00 37.41 155 ASN A C 1
ATOM 1237 O O . ASN A 1 155 ? 8.140 -18.776 14.649 1.00 37.41 155 ASN A O 1
ATOM 1241 N N . ASP A 1 156 ? 5.962 -18.833 14.148 1.00 34.91 156 ASP A N 1
ATOM 1242 C CA . ASP A 1 156 ? 5.828 -20.255 14.494 1.00 34.91 156 ASP A CA 1
ATOM 1243 C C . ASP A 1 156 ? 6.409 -21.154 13.390 1.00 34.91 156 ASP A C 1
ATOM 1245 O O . ASP A 1 156 ? 7.036 -22.163 13.712 1.00 34.91 156 ASP A O 1
ATOM 1249 N N . ASP A 1 157 ? 6.356 -20.717 12.125 1.00 37.47 157 ASP A N 1
ATOM 1250 C CA . ASP A 1 157 ? 7.115 -21.330 11.020 1.00 37.47 157 ASP A CA 1
ATOM 1251 C C . ASP A 1 157 ? 8.594 -20.881 10.994 1.00 37.47 157 ASP A C 1
ATOM 1253 O O . ASP A 1 157 ? 9.442 -21.533 10.388 1.00 37.47 157 ASP A O 1
ATOM 1257 N N . VAL A 1 158 ? 8.936 -19.803 11.716 1.00 41.06 158 VAL A N 1
ATOM 1258 C CA . VAL A 1 158 ? 10.311 -19.291 11.912 1.00 41.06 158 VAL A CA 1
ATOM 1259 C C . VAL A 1 158 ? 10.758 -19.482 13.370 1.00 41.06 158 VAL A C 1
ATOM 1261 O O . VAL A 1 158 ? 11.510 -18.692 13.938 1.00 41.06 158 VAL A O 1
ATOM 1264 N N . LYS A 1 159 ? 10.391 -20.614 13.988 1.00 38.41 159 LYS A N 1
ATOM 1265 C CA . LYS A 1 159 ? 11.094 -21.122 15.182 1.00 38.41 159 LYS A CA 1
ATOM 1266 C C . LYS A 1 159 ? 12.498 -21.652 14.868 1.00 38.41 159 LYS A C 1
ATOM 1268 O O . LYS A 1 159 ? 13.123 -22.314 15.691 1.00 38.41 159 LYS A O 1
ATOM 1273 N N . SER A 1 160 ? 13.072 -21.300 13.726 1.00 44.44 160 SER A N 1
ATOM 1274 C CA . SER A 1 160 ? 14.516 -21.154 13.608 1.00 44.44 160 SER A CA 1
ATOM 1275 C C . SER A 1 160 ? 14.917 -19.852 14.301 1.00 44.44 160 SER A C 1
ATOM 1277 O O . SER A 1 160 ? 14.771 -18.778 13.721 1.00 44.44 160 SER A O 1
ATOM 1279 N N . LYS A 1 161 ? 15.403 -19.958 15.550 1.00 45.31 161 LYS A N 1
ATOM 1280 C CA . LYS A 1 161 ? 16.154 -18.910 16.270 1.00 45.31 161 LYS A CA 1
ATOM 1281 C C . LYS A 1 161 ? 16.820 -17.966 15.268 1.00 45.31 161 LYS A C 1
ATOM 1283 O O . LYS A 1 161 ? 17.636 -18.443 14.480 1.00 45.31 161 LYS A O 1
ATOM 1288 N N . ALA A 1 162 ? 16.473 -16.678 15.289 1.00 48.03 162 ALA A N 1
ATOM 1289 C CA . ALA A 1 162 ? 17.131 -15.673 14.463 1.00 48.03 162 ALA A CA 1
ATOM 1290 C C . ALA A 1 162 ? 18.650 -15.831 14.627 1.00 48.03 162 ALA A C 1
ATOM 1292 O O . ALA A 1 162 ? 19.207 -15.553 15.691 1.00 48.03 162 ALA A O 1
ATOM 1293 N N . LYS A 1 163 ? 19.300 -16.389 13.603 1.00 56.91 163 LYS A N 1
ATOM 1294 C CA . LYS A 1 163 ? 20.734 -16.646 13.611 1.00 56.91 163 LYS A CA 1
ATOM 1295 C C . LYS A 1 163 ? 21.383 -15.294 13.347 1.00 56.91 163 LYS A C 1
ATOM 1297 O O . LYS A 1 163 ? 21.357 -14.798 12.226 1.00 56.91 163 LYS A O 1
ATOM 1302 N N . VAL A 1 164 ? 21.855 -14.650 14.407 1.00 57.78 164 VAL A N 1
ATOM 1303 C CA . VAL A 1 164 ? 22.636 -13.416 14.298 1.00 57.78 164 VAL A CA 1
ATOM 1304 C C . VAL A 1 164 ? 23.928 -13.758 13.555 1.00 57.78 164 VAL A C 1
ATOM 1306 O O . VAL A 1 164 ? 24.502 -14.825 13.782 1.00 57.78 164 VAL A O 1
ATOM 1309 N N . PHE A 1 165 ? 24.372 -12.888 12.647 1.00 62.31 165 PHE A N 1
ATOM 1310 C CA . PHE A 1 165 ? 25.664 -13.066 11.990 1.00 62.31 165 PHE A CA 1
ATOM 1311 C C . PHE A 1 165 ? 26.772 -13.093 13.048 1.00 62.31 165 PHE A C 1
ATOM 1313 O O . PHE A 1 165 ? 26.934 -12.141 13.811 1.00 62.31 165 PHE A O 1
ATOM 1320 N N . SER A 1 166 ? 27.508 -14.202 13.097 1.00 66.00 166 SER A N 1
ATOM 1321 C CA . SER A 1 166 ? 28.667 -14.377 13.966 1.00 66.00 166 SER A CA 1
ATOM 1322 C C . SER A 1 166 ? 29.933 -13.967 13.218 1.00 66.00 166 SER A C 1
ATOM 1324 O O . SER A 1 166 ? 30.086 -14.263 12.033 1.00 66.00 166 SER A O 1
ATOM 1326 N N . ILE A 1 167 ? 30.847 -13.285 13.908 1.00 70.69 167 ILE A N 1
ATOM 1327 C CA . ILE A 1 167 ? 32.205 -13.010 13.408 1.00 70.69 167 ILE A CA 1
ATOM 1328 C C . ILE A 1 167 ? 33.176 -14.170 13.705 1.00 70.69 167 ILE A C 1
ATOM 1330 O O . ILE A 1 167 ? 34.348 -14.108 13.327 1.00 70.69 167 ILE A O 1
ATOM 1334 N N . GLU A 1 168 ? 32.700 -15.218 14.385 1.00 77.56 168 GLU A N 1
ATOM 1335 C CA . GLU A 1 168 ? 33.457 -16.418 14.742 1.00 77.56 168 GLU A CA 1
ATOM 1336 C C . GLU A 1 168 ? 33.780 -17.241 13.485 1.00 77.56 168 GLU A C 1
ATOM 1338 O O . GLU A 1 168 ? 32.891 -17.701 12.770 1.00 77.56 168 GLU A O 1
ATOM 1343 N N . ARG A 1 169 ? 35.070 -17.442 13.196 1.00 69.75 169 ARG A N 1
ATOM 1344 C CA . ARG A 1 169 ? 35.514 -18.135 11.970 1.00 69.75 169 ARG A CA 1
ATOM 1345 C C . ARG A 1 169 ? 35.541 -19.663 12.078 1.00 69.75 169 ARG A C 1
ATOM 1347 O O . ARG A 1 169 ? 35.626 -20.326 11.052 1.00 69.75 169 ARG A O 1
ATOM 1354 N N . ASN A 1 170 ? 35.479 -20.205 13.294 1.00 76.19 170 ASN A N 1
ATOM 1355 C CA . ASN A 1 170 ? 35.612 -21.639 13.586 1.00 76.19 170 ASN A CA 1
ATOM 1356 C C . ASN A 1 170 ? 34.298 -22.272 14.077 1.00 76.19 170 ASN A C 1
ATOM 1358 O O . ASN A 1 170 ? 34.312 -23.234 14.842 1.00 76.19 170 ASN A O 1
ATOM 1362 N N . GLU A 1 171 ? 33.152 -21.740 13.658 1.00 75.50 171 GLU A N 1
ATOM 1363 C CA . GLU A 1 171 ? 31.850 -22.324 13.981 1.00 75.50 171 GLU A CA 1
ATOM 1364 C C . GLU A 1 171 ? 31.433 -23.345 12.900 1.00 75.50 171 GLU A C 1
ATOM 1366 O O . GLU A 1 171 ? 31.671 -23.100 11.715 1.00 75.50 171 GLU A O 1
ATOM 1371 N N . PRO A 1 172 ? 30.814 -24.490 13.247 1.00 68.56 172 PRO A N 1
ATOM 1372 C CA . PRO A 1 172 ? 30.321 -25.436 12.250 1.00 68.56 172 PRO A CA 1
ATOM 1373 C C . PRO A 1 172 ? 29.281 -24.779 11.331 1.00 68.56 172 PRO A C 1
ATOM 1375 O O . PRO A 1 172 ? 28.222 -24.335 11.782 1.00 68.56 172 PRO A O 1
ATOM 1378 N N . PHE A 1 173 ? 29.555 -24.744 10.028 1.00 69.19 173 PHE A N 1
ATOM 1379 C CA . PHE A 1 173 ? 28.649 -24.194 9.020 1.00 69.19 173 PHE A CA 1
ATOM 1380 C C . PHE A 1 173 ? 28.361 -25.207 7.911 1.00 69.19 173 PHE A C 1
ATOM 1382 O O . PHE A 1 173 ? 29.127 -26.136 7.661 1.00 69.19 173 PHE A O 1
ATOM 1389 N N . VAL A 1 174 ? 27.239 -25.003 7.223 1.00 63.66 174 VAL A N 1
ATOM 1390 C CA . VAL A 1 174 ? 26.851 -25.773 6.038 1.00 63.66 174 VAL A CA 1
ATOM 1391 C C . VAL A 1 174 ? 26.888 -24.831 4.842 1.00 63.66 174 VAL A C 1
ATOM 1393 O O . VAL A 1 174 ? 26.233 -23.791 4.857 1.00 63.66 174 VAL A O 1
ATOM 1396 N N . PHE A 1 175 ? 27.644 -25.196 3.807 1.00 57.00 175 PHE A N 1
ATOM 1397 C CA . PHE A 1 175 ? 27.585 -24.529 2.510 1.00 57.00 175 PHE A CA 1
ATOM 1398 C C . PHE A 1 175 ? 26.517 -25.189 1.642 1.00 57.00 175 PHE A C 1
ATOM 1400 O O . PHE A 1 175 ? 26.509 -26.408 1.484 1.00 57.00 175 PHE A O 1
ATOM 1407 N N . MET A 1 176 ? 25.638 -24.381 1.052 1.00 56.84 176 MET A N 1
ATOM 1408 C CA . MET A 1 176 ? 24.687 -24.833 0.043 1.00 56.84 176 MET A CA 1
ATOM 1409 C C . MET A 1 176 ? 25.038 -24.172 -1.287 1.00 56.84 176 MET A C 1
ATOM 1411 O O . MET A 1 176 ? 24.959 -22.953 -1.422 1.00 56.84 176 MET A O 1
ATOM 1415 N N . LEU A 1 177 ? 25.446 -24.982 -2.262 1.00 45.81 177 LEU A N 1
ATOM 1416 C CA . LEU A 1 177 ? 25.624 -24.557 -3.646 1.00 45.81 177 LEU A CA 1
ATOM 1417 C C . LEU A 1 177 ? 24.347 -24.893 -4.414 1.00 45.81 177 LEU A C 1
ATOM 1419 O O . LEU A 1 177 ? 24.089 -26.054 -4.720 1.00 45.81 177 LEU A O 1
ATOM 1423 N N . ALA A 1 178 ? 23.547 -23.872 -4.710 1.00 60.09 178 ALA A N 1
ATOM 1424 C CA . ALA A 1 178 ? 22.427 -23.991 -5.630 1.00 60.09 178 ALA A CA 1
ATOM 1425 C C . ALA A 1 178 ? 22.906 -23.591 -7.030 1.00 60.09 178 ALA A C 1
ATOM 1427 O O . ALA A 1 178 ? 23.331 -22.456 -7.244 1.00 60.09 178 ALA A O 1
ATOM 1428 N N . TYR A 1 179 ? 22.844 -24.524 -7.974 1.00 66.88 179 TYR A N 1
ATOM 1429 C CA . TYR A 1 179 ? 23.016 -24.248 -9.397 1.00 66.88 179 TYR A CA 1
ATOM 1430 C C . TYR A 1 179 ? 21.764 -24.721 -10.135 1.00 66.88 179 TYR A C 1
ATOM 1432 O O . TYR A 1 179 ? 21.093 -25.652 -9.690 1.00 66.88 179 TYR A O 1
ATOM 1440 N N . VAL A 1 180 ? 21.429 -24.057 -11.238 1.00 54.09 180 VAL A N 1
ATOM 1441 C CA . VAL A 1 180 ? 20.358 -24.503 -12.132 1.00 54.09 180 VAL A CA 1
ATOM 1442 C C . VAL A 1 180 ? 20.970 -25.584 -13.021 1.00 54.09 180 VAL A C 1
ATOM 1444 O O . VAL A 1 180 ? 21.869 -25.249 -13.791 1.00 54.09 180 VAL A O 1
ATOM 1447 N N . PRO A 1 181 ? 20.575 -26.864 -12.906 1.00 64.94 181 PRO A N 1
ATOM 1448 C CA . PRO A 1 181 ? 21.042 -27.861 -13.853 1.00 64.94 181 PRO A CA 1
ATOM 1449 C C . PRO A 1 181 ? 20.455 -27.513 -15.223 1.00 64.94 181 PRO A C 1
ATOM 1451 O O . PRO A 1 181 ? 19.261 -27.223 -15.327 1.00 64.94 181 PRO A O 1
ATOM 1454 N N . ASP A 1 182 ? 21.314 -27.474 -16.241 1.00 59.62 182 ASP A N 1
ATOM 1455 C CA . ASP A 1 182 ? 20.952 -27.124 -17.612 1.00 59.62 182 ASP A CA 1
ATOM 1456 C C . ASP A 1 182 ? 19.661 -27.838 -18.042 1.00 59.62 182 ASP A C 1
ATOM 1458 O O . ASP A 1 182 ? 19.517 -29.055 -17.909 1.00 59.62 182 ASP A O 1
ATOM 1462 N N . SER A 1 183 ? 18.699 -27.055 -18.537 1.00 53.25 183 SER A N 1
ATOM 1463 C CA . SER A 1 183 ? 17.528 -27.596 -19.224 1.00 53.25 183 SER A CA 1
ATOM 1464 C C . SER A 1 183 ? 17.983 -28.108 -20.589 1.00 53.25 183 SER A C 1
ATOM 1466 O O . SER A 1 183 ? 18.507 -27.326 -21.382 1.00 53.25 183 SER A O 1
ATOM 1468 N N . VAL A 1 184 ? 17.826 -29.418 -20.801 1.00 51.22 184 VAL A N 1
ATOM 1469 C CA . VAL A 1 184 ? 18.149 -30.147 -22.042 1.00 51.22 184 VAL A CA 1
ATOM 1470 C C . VAL A 1 184 ? 17.336 -29.634 -23.226 1.00 51.22 184 VAL A C 1
ATOM 1472 O O . VAL A 1 184 ? 16.131 -29.352 -23.023 1.00 51.22 184 VAL A O 1
#

Organism: NCBI:txid408170

Secondary structure (DSSP, 8-state):
-TTTTT-HHHHHHHHHHHHHH-TT-HHHHHHH-TTHHHHHHHHHHHHHHHHHHHHHHHHTT-HHHHHHHHHHHHHH-TT-TTHHHHHHHHHHHHHHTT-HHHHHHHHHHHHHH-TTSHHHHHHHHHHHHHHTT-----S---HHHHHHHHHHHHHHTT-S---PPP--TTS-------------

Foldseek 3Di:
DCVVVVNVVVVVVVLVVCCVPPVPDPVNLQSVDPCNVVCVPCVLVVLVVLLVQLVVCLVVVVLVSLVVSLVVCVRSPVPHPCNLVSLQSNLLSCVLVVNPVSSLVSLVCSCPVPVVDPSNVVSVVVNVCVVVVNDSDSDPPCCVVVVVVVCVVVCVVVVVDPDDDDPDPPDDDDDDDDDDDDDD

pLDDT: mean 79.7, std 18.45, range [34.91, 98.19]

=== Feature glossary ===
The record interleaves many kinds of information about one protein. Here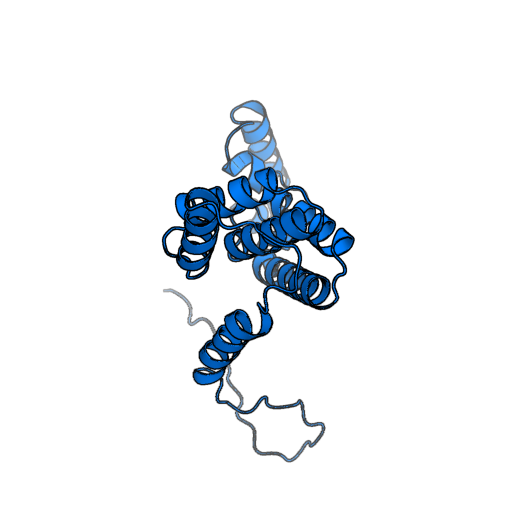 is each kind framed as the question it answers.

Q: Are the domains correctly placed relative to each other?
A: Predicted aligned error is AlphaFold's pairwise confidence. Unlike pLDDT (per-residue), PAE is per-residue-pair and captures whether two parts of the structure are correctly placed relative to each other. Units are ångströms of expected positional error.

Q: Which residues are in helices, strands, or loops?
A: Eight-state secondary structure (DSSP): H is the canonical α-helix, G the tighter 3₁₀-helix, I the wider π-helix; E/B are β-structure, T and S are turns and bends, and '-' is everything else. DSSP derives these from the pattern of main-chain N–H···O=C hydrogen bonds, not from the sequence.

Q: What if only a Cα trace is available?
A: P-SEA three-state annotation labels each residue as helix, strand, or coil based purely on the geometry of the Cα trace. It serves as a fallback when the full backbone (and thus DSSP) is unavailable.

Q: What are the backbone torsion angles?
A: φ (phi) and ψ (psi) are the two rotatable backbone dihedrals per residue: φ is the C(i-1)–N–Cα–C torsion, ψ is the N–Cα–C–N(i+1) torsion, both in degrees on (−180°, 180°]. α-helical residues cluster near (−60°, −45°); β-strand residues near (−120°, +130°). A Ramachandran plot is simply a scatter of (φ, ψ) for every residue.

Q: What known structures does this most resemble?
A: Structural nearest neighbors (via Foldseek easy-search vs the PDB). Reported per hit: target PDB id, E-value, and alignment TM-score. A TM-score above ~0.5 is the conventional threshold for 'same fold'.

Q: What family and function is it annotated with?
A: Database cross-references. InterPro integrates a dozen domain/family signature databases into unified entries with residue-range hits. GO terms attach function/process/location labels with evidence codes. CATH codes position the fold in a four-level structural taxonomy. Organism is the NCBI-taxonomy species name.

Q: Which residues are buried vs exposed?
A: Solvent accessibility: the surface area of each residue that a 1.4 Å water probe can touch, in Å². When only backbone atoms are present the absolute values are lower than full-atom SASA (side chains contribute most of the area) and are flagged as backbone-only.

Q: What do the diagnostic plots show?
A: Three diagnostic plots accompany the record. The Cα contact map visualizes the tertiary structure as a 2D adjacency matrix (8 Å cutoff, sequence-local contacts suppressed). The Ramachandran plot shows the distribution of backbone (φ, ψ) torsions, with points in the α and β basins reflecting secondary structure content. The PAE plot shows AlphaFold's inter-residue confidence as a color matrix.

Q: What is the amino-acid chain?
A: The amino-acid sequence is the protein's primary structure: the linear order of residues from the N-terminus to the C-terminus, written in one-letter code. Everything else here — the 3D coordinates, the secondary structure, the domain annotations — is ultimately a consequence of this string.

Q: What do the rendered images show?
A: The six renders are orthographic views along the three Cartesian axes in both directions. Representation (cartoon, sticks, or surface) and color scheme (sequence-rainbow or by-chain) vary across proteins so the training set covers all the common visualization conventions.

Q: Where is each backbone atom in 3D?
A: The mmCIF table is the protein's shape written out atom by atom. For each backbone N, Cα, C, and carbonyl O, it records an (x, y, z) coordinate triple in Å plus the residue type, chain letter, and residue number.

Q: How mobile is each atom in the crystal?
A: For experimental (PDB) structures, the B-factor (temperature factor) quantifies the positional spread of each atom in the crystal — a combination of thermal vibration and static disorder — in units of Å². High B-factors mark flexible loops or poorly resolved regions; low B-factors mark the rigid, well-ordered core.

Q: How big and how compact is the whole molecule?
A: Three whole-structure scalars: the radius of gyration (RMS distance of Cα from centroid, in Å), the count of Cα–Cα contacts (pairs closer than 8 Å and separated by more than four residues in sequence — i.e. tertiary, not local, contacts), and the bounding-box dimensions. Together they distinguish compact globular folds from extended fibres or disordered chains.

Q: What does the local fold look like, residue by residue?
A: A 3Di character summarizes, for each residue, the relative orientation of the Cα frame of its nearest spatial neighbor. Because it encodes fold topology rather than chemistry, 3Di alignments detect remote structural similarity that sequence alignment misses.

Q: How confident is the AlphaFold model at each residue?
A: For AlphaFold models, the B-factor field carries pLDDT — the model's own estimate of local accuracy on a 0–100 scale. Regions with pLDDT<50 should be treated as essentially unmodeled; they often correspond to intrinsically disordered segments.